Protein AF-A0A957AGT3-F1 (afdb_monomer)

Solvent-accessible surface area (backbone atoms only — not comparable to full-atom values): 12665 Å² total; per-residue (Å²): 97,69,59,78,29,71,34,53,49,69,51,30,28,54,51,46,54,74,49,60,89,52,97,59,86,39,43,24,31,39,22,60,51,57,70,36,31,28,58,28,49,77,69,25,92,56,41,32,28,28,71,79,65,38,57,46,70,70,43,45,51,49,34,71,79,56,70,28,64,45,26,43,32,41,37,53,80,74,46,69,25,59,68,44,41,52,53,52,47,54,50,28,58,76,72,72,38,44,32,36,32,51,60,89,71,54,51,57,72,57,47,32,51,51,40,53,42,62,75,71,40,89,69,54,79,48,80,61,51,65,49,52,86,75,57,89,68,41,42,29,63,88,40,66,84,64,77,58,97,91,41,64,81,65,59,84,47,82,84,66,39,76,50,78,26,66,66,46,42,48,53,54,53,51,49,37,70,74,73,48,78,89,57,92,71,52,45,91,91,38,84,90,47,68,90,49,90,84,66,87,75,72,84,62,89,87,64,84,77,73,78,80,81,125

Nearest PDB structures (foldseek):
  2oqh-assembly4_D  TM=9.715E-01  e=6.432E-19  Streptomyces coelicolor A3(2)
  4dye-assembly1_A  TM=9.629E-01  e=1.940E-18  Streptomyces coelicolor
  2oqh-assembly3_C  TM=9.774E-01  e=4.229E-18  Streptomyces coelicolor A3(2)
  3vdg-assembly1_A-2  TM=9.728E-01  e=1.361E-17  Mycolicibacterium smegmatis MC2 155
  3vfc-assembly1_A-2  TM=9.482E-01  e=6.469E-17  Mycolicibacterium smegmatis MC2 155

Foldseek 3Di:
DEPPAPDFLVRLLVVLQVCLPPPDQAYENVHDELVSLQSSVVRHPGFYEYPHHQQEDVSLVVCLVPPRGQEYAYAQPRHVHLVSSLVSLVVCVVSVGAYEHEEDADAPLRVLRVLVSVVPRPRNPDYHDDPLVVDPFHQWPPTGFDDDPSDGDRQDDPDSNTHGNPVVVVLVVVVCVVPPDDDPQDDPVCRPDGQDVVRPDDDDPVDDDDPPSD

Sequence (214 aa):
YDPNAALSVEEGIRFGQAIEDLRNDFLEDPTWGINGMRRVRSMVRIPLATNTVVVNFEQLAANILDPAIDVILLDTTFWGGIRPCIKAAGVCETFQYGIAVHSSGELGIQLATMLHLGAVVPNLAFSADAHYHHLTDDIIVGGPMRYENGAIRVPNSPGLGVQLDREKLRQYSELYRELGGYTYDRDPGRPDWFALVPNERWADPSVSLSPKLQ

Mean predicted aligned error: 5.42 Å

Structure (mmCIF, N/CA/C/O backbone):
data_AF-A0A957AGT3-F1
#
_entry.id   AF-A0A957AGT3-F1
#
loop_
_atom_site.group_PDB
_atom_site.id
_atom_site.type_symbol
_atom_site.label_atom_id
_atom_site.label_alt_id
_atom_site.label_comp_id
_atom_site.label_asym_id
_atom_site.label_entity_id
_atom_site.label_seq_id
_atom_site.pdbx_PDB_ins_code
_atom_site.Cartn_x
_atom_site.Cartn_y
_atom_site.Cartn_z
_atom_site.occupancy
_atom_site.B_iso_or_equiv
_atom_site.auth_seq_id
_atom_site.auth_comp_id
_atom_site.auth_asym_id
_atom_site.auth_atom_id
_atom_site.pdbx_PDB_model_num
ATOM 1 N N . TYR A 1 1 ? -10.020 -7.579 2.971 1.00 92.00 1 TYR A N 1
ATOM 2 C CA . TYR A 1 1 ? -10.965 -7.055 1.958 1.00 92.00 1 TYR A CA 1
ATOM 3 C C . TYR A 1 1 ? -10.855 -5.552 1.993 1.00 92.00 1 TYR A C 1
ATOM 5 O O . TYR A 1 1 ? -10.825 -5.015 3.095 1.00 92.00 1 TYR A O 1
ATOM 13 N N . ASP A 1 2 ? -10.785 -4.931 0.823 1.00 96.69 2 ASP A N 1
ATOM 14 C CA . ASP A 1 2 ? -10.671 -3.488 0.638 1.00 96.69 2 ASP A CA 1
ATOM 15 C C . ASP A 1 2 ? -11.714 -3.060 -0.414 1.00 96.69 2 ASP A C 1
ATOM 17 O O . ASP A 1 2 ? -11.606 -3.476 -1.569 1.00 96.69 2 ASP A O 1
ATOM 21 N N . PRO A 1 3 ? -12.783 -2.332 -0.042 1.00 94.94 3 PRO A N 1
ATOM 22 C CA . PRO A 1 3 ? -13.743 -1.763 -0.977 1.00 94.94 3 PRO A CA 1
ATOM 23 C C . PRO A 1 3 ? -13.412 -0.312 -1.360 1.00 94.94 3 PRO A C 1
ATOM 25 O O . PRO A 1 3 ? -14.268 0.346 -1.952 1.00 94.94 3 PRO A O 1
ATOM 28 N N . ASN A 1 4 ? -12.245 0.221 -0.978 1.00 95.81 4 ASN A N 1
ATOM 29 C CA . ASN A 1 4 ? -11.805 1.592 -1.245 1.00 95.81 4 ASN A CA 1
ATOM 30 C C . ASN A 1 4 ? -12.879 2.643 -0.929 1.00 95.81 4 ASN A C 1
ATOM 32 O O . ASN A 1 4 ? -13.246 3.476 -1.759 1.00 95.81 4 ASN A O 1
ATOM 36 N N . ALA A 1 5 ? -13.407 2.584 0.291 1.00 96.75 5 ALA A N 1
ATOM 37 C CA . ALA A 1 5 ? -14.413 3.488 0.833 1.00 96.75 5 ALA A CA 1
ATOM 38 C C . ALA A 1 5 ? -15.779 3.476 0.116 1.00 96.75 5 ALA A C 1
ATOM 40 O O . ALA A 1 5 ? -16.580 4.394 0.317 1.00 96.75 5 ALA A O 1
ATOM 41 N N . ALA A 1 6 ? -16.081 2.447 -0.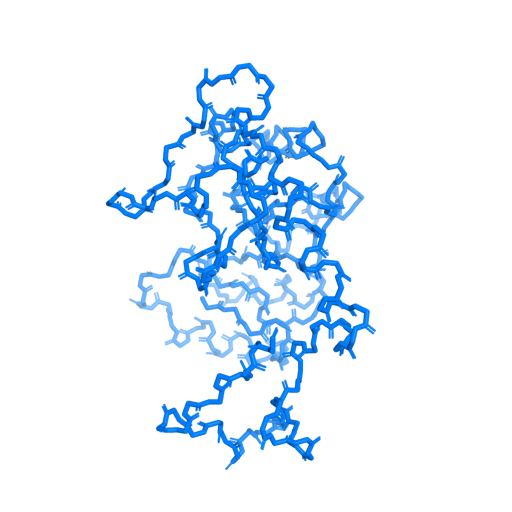685 1.00 94.94 6 ALA A N 1
ATOM 42 C CA . ALA A 1 6 ? -17.326 2.372 -1.450 1.00 94.94 6 ALA A CA 1
ATOM 43 C C . ALA A 1 6 ? -18.590 2.148 -0.602 1.00 94.94 6 ALA A C 1
ATOM 45 O O . ALA A 1 6 ? -19.693 2.397 -1.091 1.00 94.94 6 ALA A O 1
ATOM 46 N N . LEU A 1 7 ? -18.468 1.668 0.641 1.00 96.31 7 LEU A N 1
ATOM 47 C CA . LEU A 1 7 ? -19.625 1.417 1.498 1.00 96.31 7 LEU A CA 1
ATOM 48 C C . LEU A 1 7 ? -19.968 2.663 2.316 1.00 96.31 7 LEU A C 1
ATOM 50 O O . LEU A 1 7 ? -19.095 3.400 2.781 1.00 96.31 7 LEU A O 1
ATOM 54 N N . SER A 1 8 ? -21.259 2.872 2.572 1.00 97.69 8 SER A N 1
ATOM 55 C CA . SER A 1 8 ? -21.665 3.771 3.651 1.00 97.69 8 SER A CA 1
ATOM 56 C C . SER A 1 8 ? -21.189 3.237 5.007 1.00 97.69 8 SER A C 1
ATOM 58 O O . SER A 1 8 ? -20.925 2.046 5.172 1.00 97.69 8 SER A O 1
ATOM 60 N N . VAL A 1 9 ? -21.153 4.097 6.029 1.00 98.50 9 VAL A N 1
ATOM 61 C CA . VAL A 1 9 ? -20.775 3.690 7.395 1.00 98.50 9 VAL A CA 1
ATOM 62 C C . VAL A 1 9 ? -21.622 2.512 7.898 1.00 98.50 9 VAL A C 1
ATOM 64 O O . VAL A 1 9 ? -21.088 1.583 8.498 1.00 98.50 9 VAL A O 1
ATOM 67 N N . GLU A 1 10 ? -22.932 2.520 7.634 1.00 98.50 10 GLU A N 1
ATOM 68 C CA . GLU A 1 10 ? -23.833 1.450 8.090 1.00 98.50 10 GLU A CA 1
ATOM 69 C C . GLU A 1 10 ? -23.599 0.133 7.345 1.00 98.50 10 GLU A C 1
ATOM 71 O O . GLU A 1 10 ? -23.698 -0.945 7.932 1.00 98.50 10 GLU A O 1
ATOM 76 N N . GLU A 1 11 ? -23.283 0.207 6.053 1.00 98.25 11 GLU A N 1
ATOM 77 C CA . GLU A 1 11 ? -22.922 -0.963 5.254 1.00 98.25 11 GLU A CA 1
ATOM 78 C C . GLU A 1 11 ? -21.564 -1.518 5.677 1.00 98.25 11 GLU A C 1
ATOM 80 O O . GLU A 1 11 ? -21.444 -2.730 5.820 1.00 98.25 11 GLU A O 1
ATOM 85 N N . GLY A 1 12 ? -20.584 -0.657 5.968 1.00 98.12 12 GLY A N 1
ATOM 86 C CA . GLY A 1 12 ? -19.287 -1.052 6.513 1.00 98.12 12 GLY A CA 1
ATOM 87 C C . GLY A 1 12 ? -19.413 -1.782 7.853 1.00 98.12 12 GLY A C 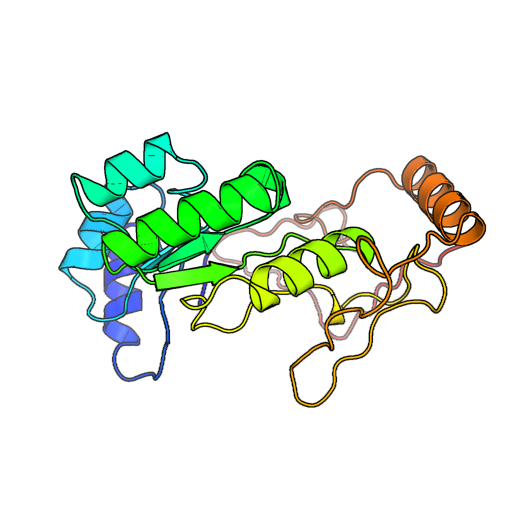1
ATOM 88 O O . GLY A 1 12 ? -18.805 -2.836 8.031 1.00 98.12 12 GLY A O 1
ATOM 89 N N . ILE A 1 13 ? -20.262 -1.287 8.765 1.00 98.62 13 ILE A N 1
ATOM 90 C CA . ILE A 1 13 ? -20.566 -1.971 10.037 1.00 98.62 13 ILE A CA 1
ATOM 91 C C . ILE A 1 13 ? -21.225 -3.326 9.776 1.00 98.62 13 ILE A C 1
ATOM 93 O O . ILE A 1 13 ? -20.767 -4.342 10.297 1.00 98.62 13 ILE A O 1
ATOM 97 N N . ARG A 1 14 ? -22.289 -3.356 8.963 1.00 98.56 14 ARG A N 1
ATOM 98 C CA . ARG A 1 14 ? -23.029 -4.593 8.671 1.00 98.56 14 ARG A CA 1
ATOM 99 C C . ARG A 1 14 ? -22.130 -5.643 8.024 1.00 98.56 14 ARG A C 1
ATOM 101 O O . ARG A 1 14 ? -22.192 -6.806 8.409 1.00 98.56 14 ARG A O 1
ATOM 108 N N . PHE A 1 15 ? -21.320 -5.234 7.049 1.00 98.06 15 PHE A N 1
ATOM 109 C CA . PHE A 1 15 ? -20.374 -6.107 6.371 1.00 98.06 15 PHE A CA 1
ATOM 110 C C . PHE A 1 15 ? -19.330 -6.625 7.355 1.00 98.06 15 PHE A C 1
ATOM 112 O O . PHE A 1 15 ? -19.200 -7.835 7.490 1.00 98.06 15 PHE A O 1
ATOM 119 N N . GLY A 1 16 ? -18.661 -5.733 8.096 1.00 98.06 16 GLY A N 1
ATOM 120 C CA . GLY A 1 16 ? -17.629 -6.096 9.067 1.00 98.06 16 GLY A CA 1
ATOM 121 C C . GLY A 1 16 ? -18.118 -7.095 10.115 1.00 98.06 16 GLY A C 1
ATOM 122 O O . GLY A 1 16 ? -17.445 -8.091 10.354 1.00 98.06 16 GLY A O 1
ATOM 123 N N . GLN A 1 17 ? -19.319 -6.891 10.665 1.00 98.31 17 GLN A N 1
ATOM 124 C CA . GLN A 1 17 ? -19.944 -7.819 11.617 1.00 98.31 17 GLN A CA 1
ATOM 125 C C . GLN A 1 17 ? -20.254 -9.189 11.002 1.00 98.31 17 GLN A C 1
ATOM 127 O O . GLN A 1 17 ? -20.124 -10.215 11.665 1.00 98.31 17 GLN A O 1
ATOM 132 N N . ALA A 1 18 ? -20.660 -9.216 9.732 1.00 98.12 18 ALA A N 1
ATOM 133 C CA . ALA A 1 18 ? -20.999 -10.449 9.029 1.00 98.12 18 ALA A CA 1
ATOM 134 C C . ALA A 1 18 ? -19.778 -11.317 8.681 1.00 98.12 18 ALA A C 1
ATOM 136 O O . ALA A 1 18 ? -19.968 -12.473 8.315 1.00 98.12 18 ALA A O 1
ATOM 137 N N . ILE A 1 19 ? -18.560 -10.773 8.778 1.00 97.12 19 ILE A N 1
ATOM 138 C CA . ILE A 1 19 ? -17.310 -11.475 8.452 1.00 97.12 19 ILE A CA 1
ATOM 139 C C . ILE A 1 19 ? -16.378 -11.657 9.663 1.00 97.12 19 ILE A C 1
ATOM 141 O O . ILE A 1 19 ? -15.211 -12.005 9.480 1.00 97.12 19 ILE A O 1
ATOM 145 N N . GLU A 1 20 ? -16.851 -11.416 10.893 1.00 96.50 20 GLU A N 1
ATOM 146 C CA . GLU A 1 20 ? -16.031 -11.537 12.117 1.00 96.50 20 GLU A CA 1
ATOM 147 C C . GLU A 1 20 ? -15.562 -12.968 12.415 1.00 96.50 20 GLU A C 1
ATOM 149 O O . GLU A 1 20 ? -14.601 -13.160 13.158 1.00 96.50 20 GLU A O 1
ATOM 154 N N . ASP A 1 21 ? -16.235 -13.978 11.865 1.00 96.50 21 ASP A N 1
ATOM 155 C CA . ASP A 1 21 ? -15.870 -15.389 11.997 1.00 96.50 21 ASP A CA 1
ATOM 156 C C . ASP A 1 21 ? -14.764 -15.820 11.017 1.00 96.50 21 ASP A C 1
ATOM 158 O O . ASP A 1 21 ? -14.136 -16.870 11.199 1.00 96.50 21 ASP A O 1
ATOM 162 N N . LEU A 1 22 ? -14.489 -15.003 9.998 1.00 96.00 22 LEU A N 1
ATOM 163 C CA . LEU A 1 22 ? -13.394 -15.217 9.064 1.00 96.00 22 LEU A CA 1
ATOM 164 C C . LEU A 1 22 ? -12.062 -14.779 9.684 1.00 96.00 22 LEU A C 1
ATOM 166 O O . LEU A 1 22 ? -11.972 -13.805 10.429 1.00 96.00 22 LEU A O 1
ATOM 170 N N . ARG A 1 23 ? -10.981 -15.474 9.317 1.00 93.00 23 ARG A N 1
ATOM 171 C CA . ARG A 1 23 ? -9.615 -15.099 9.715 1.00 93.00 23 ARG A CA 1
ATOM 172 C C . ARG A 1 23 ? -9.101 -13.957 8.840 1.00 93.00 23 ARG A C 1
ATOM 174 O O . ARG A 1 23 ? -8.254 -14.174 7.981 1.00 93.00 23 ARG A O 1
ATOM 181 N N . ASN A 1 24 ? -9.663 -12.772 9.035 1.00 92.88 24 ASN A N 1
ATOM 182 C CA . ASN A 1 24 ? -9.189 -11.554 8.395 1.00 92.88 24 ASN A CA 1
ATOM 183 C C . ASN A 1 24 ? -8.147 -10.878 9.282 1.00 92.88 24 ASN A C 1
ATOM 185 O O . ASN A 1 24 ? -8.418 -10.617 10.453 1.00 92.88 24 ASN A O 1
ATOM 189 N N . ASP A 1 25 ? -6.992 -10.558 8.704 1.00 94.94 25 ASP A N 1
ATOM 190 C CA . ASP A 1 25 ? -5.978 -9.746 9.378 1.00 94.94 25 ASP A CA 1
ATOM 191 C C . ASP A 1 25 ? -6.510 -8.332 9.658 1.00 94.94 25 ASP A C 1
ATOM 193 O O . ASP A 1 25 ? -6.330 -7.799 10.754 1.00 94.94 25 ASP A O 1
ATOM 197 N N . PHE A 1 26 ? -7.219 -7.750 8.683 1.00 97.31 26 PHE A N 1
ATOM 198 C CA . PHE A 1 26 ? -7.891 -6.457 8.798 1.00 97.31 26 PHE A CA 1
ATOM 199 C C . PHE A 1 26 ? -8.992 -6.266 7.735 1.00 97.31 26 PHE A C 1
ATOM 201 O O . PHE A 1 26 ? -9.042 -6.956 6.709 1.00 97.31 26 PHE A O 1
ATOM 208 N N . LEU A 1 27 ? -9.885 -5.307 7.994 1.00 98.19 27 LEU A N 1
ATOM 209 C CA . LEU A 1 27 ? -10.839 -4.744 7.039 1.00 98.19 27 LEU A CA 1
ATOM 210 C C . LEU A 1 27 ? -10.328 -3.361 6.621 1.00 98.19 27 LEU A C 1
ATOM 212 O O . LEU A 1 27 ? -10.269 -2.442 7.437 1.00 98.19 27 LEU A O 1
ATOM 216 N N . GLU A 1 28 ? -9.928 -3.225 5.366 1.00 98.62 28 GLU A N 1
ATOM 217 C CA . GLU A 1 28 ? -9.333 -1.995 4.854 1.00 98.62 28 GLU A CA 1
ATOM 218 C C . GLU A 1 28 ? -10.411 -1.079 4.292 1.00 98.62 28 GLU A C 1
ATOM 220 O O . GLU A 1 28 ? -11.333 -1.559 3.639 1.00 98.62 28 GLU A O 1
ATOM 225 N N . ASP A 1 29 ? -10.336 0.207 4.639 1.00 98.50 29 ASP A N 1
ATOM 226 C CA . ASP A 1 29 ? -11.154 1.299 4.104 1.00 98.50 29 ASP A CA 1
ATOM 227 C C . ASP A 1 29 ? -12.608 0.938 3.729 1.00 98.50 29 ASP A C 1
ATOM 229 O O . ASP A 1 29 ? -13.049 1.196 2.610 1.00 98.50 29 ASP A O 1
ATOM 233 N N . PRO A 1 30 ? -13.428 0.385 4.650 1.00 98.12 30 PRO A N 1
ATOM 234 C CA . PRO A 1 30 ? -14.821 0.071 4.353 1.00 98.12 30 PRO A CA 1
ATOM 235 C C . PRO A 1 30 ? -15.643 1.310 3.976 1.00 98.12 30 PRO A C 1
ATOM 237 O O . PRO A 1 30 ? -16.544 1.209 3.152 1.00 98.12 30 PRO A O 1
ATOM 240 N N . THR A 1 31 ? -15.343 2.476 4.560 1.00 98.31 31 THR A N 1
ATOM 241 C CA . THR A 1 31 ? -16.102 3.725 4.387 1.00 98.31 31 THR A CA 1
ATOM 242 C C . THR A 1 31 ? -15.173 4.928 4.290 1.00 98.31 31 THR A C 1
ATOM 244 O O . THR A 1 31 ? -14.084 4.942 4.855 1.00 98.31 31 THR A O 1
ATOM 247 N N . TRP A 1 32 ? -15.643 6.000 3.651 1.00 97.62 32 TRP A N 1
ATOM 248 C CA . TRP A 1 32 ? -14.873 7.237 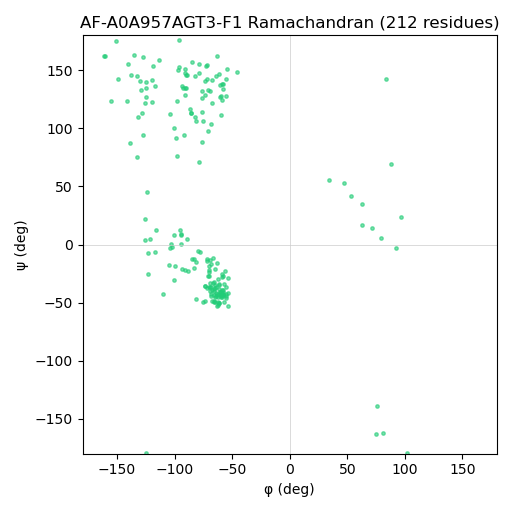3.537 1.00 97.62 32 TRP A CA 1
ATOM 249 C C . TRP A 1 32 ? -14.764 8.011 4.861 1.00 97.62 32 TRP A C 1
ATOM 251 O O . TRP A 1 32 ? -15.740 8.163 5.603 1.00 97.62 32 TRP A O 1
ATOM 261 N N . GLY A 1 33 ? -13.586 8.599 5.088 1.00 97.69 33 GLY A N 1
ATOM 262 C CA . GLY A 1 33 ? -13.318 9.600 6.120 1.00 97.69 33 GLY A CA 1
ATOM 263 C C . GLY A 1 33 ? -13.018 9.033 7.511 1.00 97.69 33 GLY A C 1
ATOM 264 O O . GLY A 1 33 ? -13.660 8.099 7.988 1.00 97.69 33 GLY A O 1
ATOM 265 N N . ILE A 1 34 ? -12.084 9.676 8.222 1.00 97.94 34 ILE A N 1
ATOM 266 C CA . ILE A 1 34 ? -11.597 9.221 9.539 1.00 97.94 34 ILE A CA 1
ATOM 267 C C . ILE A 1 34 ? -12.717 9.077 10.590 1.00 97.94 34 ILE A C 1
ATOM 269 O O . ILE A 1 34 ? -12.699 8.160 11.404 1.00 97.94 34 ILE A O 1
ATOM 273 N N . ASN A 1 35 ? -13.747 9.930 10.540 1.00 98.12 35 ASN A N 1
ATOM 274 C CA . ASN A 1 35 ? -14.902 9.836 11.442 1.00 98.12 35 ASN A CA 1
ATOM 275 C C . ASN A 1 35 ? -15.812 8.644 11.119 1.00 98.12 35 ASN A C 1
ATOM 277 O O . ASN A 1 35 ? -16.345 8.018 12.036 1.00 98.12 35 ASN A O 1
ATOM 281 N N . GLY A 1 36 ? -15.987 8.331 9.831 1.00 98.31 36 GLY A N 1
ATOM 282 C CA . GLY A 1 36 ? -16.728 7.151 9.394 1.00 98.31 36 GLY A CA 1
ATOM 283 C C . GLY A 1 36 ? -16.012 5.882 9.838 1.00 98.31 36 GLY A C 1
ATOM 284 O O . GLY A 1 36 ? -16.610 5.047 10.516 1.00 98.31 36 GLY A O 1
ATOM 285 N N . MET A 1 37 ? -14.708 5.811 9.565 1.00 98.62 37 MET A N 1
ATOM 286 C CA . MET A 1 37 ? -13.837 4.715 9.993 1.00 98.62 37 MET A CA 1
ATOM 287 C C . MET A 1 37 ? -13.892 4.501 11.509 1.00 98.62 37 MET A C 1
ATOM 289 O O . MET A 1 37 ? -14.126 3.383 11.957 1.00 98.62 37 MET A O 1
ATOM 293 N N . ARG A 1 38 ? -13.821 5.568 12.317 1.00 98.50 38 ARG A N 1
ATOM 294 C CA . ARG A 1 38 ? -13.948 5.471 13.783 1.00 98.50 38 ARG A CA 1
ATOM 295 C C . ARG A 1 38 ? -15.267 4.851 14.233 1.00 98.50 38 ARG A C 1
ATOM 297 O O . ARG A 1 38 ? -15.292 4.047 15.165 1.00 98.50 38 ARG A O 1
ATOM 304 N N . ARG A 1 39 ? -16.372 5.212 13.578 1.00 98.50 39 ARG A N 1
ATOM 305 C CA . ARG A 1 39 ? -17.690 4.652 13.891 1.00 98.50 39 ARG A CA 1
ATOM 306 C C . ARG A 1 39 ? -17.768 3.170 13.522 1.00 98.50 39 ARG A C 1
ATOM 308 O O . ARG A 1 39 ? -18.295 2.399 14.320 1.00 98.50 39 ARG A O 1
ATOM 315 N N . VAL A 1 40 ? -17.183 2.761 12.394 1.00 98.62 40 VAL A N 1
ATOM 316 C CA . VAL A 1 40 ? -17.055 1.337 12.036 1.00 98.62 40 VAL A CA 1
ATOM 317 C C . VAL A 1 40 ? -16.212 0.602 13.079 1.00 98.62 40 VAL A C 1
ATOM 319 O O . VAL A 1 40 ? -16.674 -0.383 13.651 1.00 98.62 40 VAL A O 1
ATOM 322 N N . ARG A 1 41 ? -15.033 1.138 13.414 1.00 98.19 41 ARG A N 1
ATOM 323 C CA . ARG A 1 41 ? -14.109 0.570 14.404 1.00 98.19 41 ARG A CA 1
ATOM 324 C C . ARG A 1 41 ? -14.759 0.347 15.769 1.00 98.19 41 ARG A C 1
ATOM 326 O O . ARG A 1 41 ? -14.473 -0.640 16.431 1.00 98.19 41 ARG A O 1
ATOM 333 N N . SER A 1 42 ? -15.656 1.236 16.203 1.00 98.25 42 SER A N 1
ATOM 334 C CA . SER A 1 42 ? -16.358 1.072 17.487 1.00 98.25 42 SER A CA 1
ATOM 335 C C . SER A 1 42 ? -17.371 -0.082 17.530 1.00 98.25 42 SER A C 1
ATOM 337 O O . SER A 1 42 ? -17.832 -0.436 18.613 1.00 98.25 42 SER A O 1
ATOM 339 N N . MET A 1 43 ? -17.732 -0.653 16.376 1.00 98.44 43 MET A N 1
ATOM 340 C CA . MET A 1 43 ? -18.824 -1.626 16.231 1.00 98.44 43 MET A CA 1
ATOM 341 C C . MET A 1 43 ? -18.386 -2.959 15.608 1.00 98.44 43 MET A C 1
ATOM 343 O O . MET A 1 43 ? -19.202 -3.882 15.546 1.00 98.44 43 MET A O 1
ATOM 347 N N . VAL A 1 44 ? -17.142 -3.049 15.131 1.00 97.88 44 VAL A N 1
ATOM 348 C CA . VAL A 1 44 ? -16.571 -4.206 14.430 1.00 97.88 44 VAL A CA 1
ATOM 349 C C . VAL A 1 44 ? -15.304 -4.647 15.156 1.00 97.88 44 VAL A C 1
ATOM 351 O O . VAL A 1 44 ? -14.478 -3.820 15.532 1.00 97.88 44 VAL A O 1
ATOM 354 N N . ARG A 1 45 ? -15.150 -5.956 15.369 1.00 97.12 45 ARG A N 1
ATOM 355 C CA . ARG A 1 45 ? -14.009 -6.531 16.105 1.00 97.12 45 ARG A CA 1
ATOM 356 C C . ARG A 1 45 ? -12.755 -6.729 15.257 1.00 97.12 45 ARG A C 1
ATOM 358 O O . ARG A 1 45 ? -11.674 -6.893 15.816 1.00 97.12 45 ARG A O 1
ATOM 365 N N . ILE A 1 46 ? -12.908 -6.767 13.936 1.00 97.81 46 ILE A N 1
ATOM 366 C CA . ILE A 1 46 ? -11.801 -6.874 12.981 1.00 97.81 46 ILE A CA 1
ATOM 367 C C . ILE A 1 46 ? -11.030 -5.542 12.979 1.00 97.81 46 ILE A C 1
ATOM 369 O O . ILE A 1 46 ? -11.677 -4.497 12.876 1.00 97.81 46 ILE A O 1
ATOM 373 N N . PRO A 1 47 ? -9.686 -5.551 13.060 1.00 97.62 47 PRO A N 1
ATOM 374 C CA . PRO A 1 47 ? -8.882 -4.335 12.944 1.00 97.62 47 PRO A CA 1
ATOM 375 C C . PRO A 1 47 ? -9.168 -3.586 11.643 1.00 97.62 47 PRO A C 1
ATOM 377 O O . PRO A 1 47 ? -9.341 -4.213 10.595 1.00 97.62 47 PRO A O 1
ATOM 380 N N . LEU A 1 48 ? -9.182 -2.253 11.692 1.00 98.62 48 LEU A N 1
ATOM 381 C CA . LEU A 1 48 ? -9.303 -1.449 10.477 1.00 98.62 48 LEU A CA 1
ATOM 382 C C . LEU A 1 48 ? -7.936 -1.051 9.931 1.00 98.62 48 LEU A C 1
ATOM 384 O O . LEU A 1 48 ? -7.066 -0.608 10.685 1.00 98.62 48 LEU A O 1
ATOM 388 N N . ALA A 1 49 ? -7.782 -1.156 8.615 1.00 98.62 49 ALA A N 1
ATOM 389 C CA . ALA A 1 49 ? -6.610 -0.687 7.888 1.00 98.62 49 ALA A CA 1
ATOM 390 C C . ALA A 1 49 ? -6.953 0.489 6.966 1.00 98.62 49 ALA A C 1
ATOM 392 O O . ALA A 1 49 ? -8.123 0.687 6.626 1.00 98.62 49 ALA A O 1
ATOM 393 N N . THR A 1 50 ? -5.950 1.283 6.585 1.00 98.62 50 THR A N 1
ATOM 394 C CA . THR A 1 50 ? -6.144 2.358 5.603 1.00 98.62 50 THR A CA 1
ATOM 395 C C . THR A 1 50 ? -4.906 2.645 4.769 1.00 98.62 50 THR A C 1
ATOM 397 O O . THR A 1 50 ? -3.788 2.702 5.294 1.00 98.62 50 THR A O 1
ATOM 400 N N . ASN A 1 51 ? -5.150 2.946 3.499 1.00 97.75 51 ASN A N 1
ATOM 401 C CA . ASN A 1 51 ? -4.273 3.691 2.602 1.00 97.75 51 ASN A CA 1
ATOM 402 C C . ASN A 1 51 ? -4.964 4.965 2.056 1.00 97.75 51 ASN A C 1
ATOM 404 O O . ASN A 1 51 ? -4.381 5.647 1.216 1.00 97.75 51 ASN A O 1
ATOM 408 N N . THR A 1 52 ? -6.185 5.300 2.501 1.00 96.62 52 THR A N 1
ATOM 409 C CA . THR A 1 52 ? -6.950 6.457 1.990 1.00 96.62 52 THR A CA 1
ATOM 410 C C . THR A 1 52 ? -7.104 7.610 2.984 1.00 96.62 52 THR A C 1
ATOM 412 O O . THR A 1 52 ? -6.970 8.773 2.593 1.00 96.62 52 THR A O 1
ATOM 415 N N . VAL A 1 53 ? -7.385 7.342 4.267 1.00 97.38 53 VAL A N 1
ATOM 416 C CA . VAL A 1 53 ? -7.724 8.397 5.249 1.00 97.38 53 VAL A CA 1
ATOM 417 C C . VAL A 1 53 ? -6.557 8.803 6.152 1.00 97.38 53 VAL A C 1
ATOM 419 O O . VAL A 1 53 ? -6.588 9.893 6.731 1.00 97.38 53 VAL A O 1
ATOM 422 N N . VAL A 1 54 ? -5.518 7.965 6.252 1.00 98.19 54 VAL A N 1
ATOM 423 C CA . VAL A 1 54 ? -4.243 8.280 6.921 1.00 98.19 54 VAL A CA 1
ATOM 424 C C . VAL A 1 54 ? -3.083 7.988 5.971 1.00 98.19 54 VAL A C 1
ATOM 426 O O . VAL A 1 54 ? -2.590 6.870 5.895 1.00 98.19 54 VAL A O 1
ATOM 429 N N . VAL A 1 55 ? -2.633 9.020 5.257 1.00 97.38 55 VAL A N 1
ATOM 430 C CA . VAL A 1 55 ? -1.606 8.935 4.200 1.00 97.38 55 VAL A CA 1
ATOM 431 C C . VAL A 1 55 ? -0.427 9.886 4.416 1.00 97.38 55 VAL A C 1
ATOM 433 O O . VAL A 1 55 ? 0.463 9.997 3.575 1.00 97.38 55 VAL A O 1
ATOM 436 N N . ASN A 1 56 ? -0.411 10.612 5.535 1.00 97.75 56 ASN A N 1
ATOM 437 C CA . ASN A 1 56 ? 0.677 11.509 5.906 1.00 97.75 56 ASN A CA 1
ATOM 438 C C . ASN A 1 56 ? 0.811 11.655 7.433 1.00 97.75 56 ASN A C 1
ATOM 440 O O . ASN A 1 56 ? 0.000 11.152 8.212 1.00 97.75 56 ASN A O 1
ATOM 444 N N . PHE A 1 57 ? 1.841 12.384 7.876 1.00 98.44 57 PHE A N 1
ATOM 445 C CA . PHE A 1 57 ? 2.139 12.567 9.300 1.00 98.44 57 PHE A CA 1
ATOM 446 C C . PHE A 1 57 ? 1.097 13.375 10.079 1.00 98.44 57 PHE A C 1
ATOM 448 O O . PHE A 1 57 ? 0.913 13.108 11.264 1.00 98.44 57 PHE A O 1
ATOM 455 N N . GLU A 1 58 ? 0.436 14.355 9.462 1.00 98.06 58 GLU A N 1
ATOM 456 C CA . GLU A 1 58 ? -0.593 15.151 10.146 1.00 98.06 58 GLU A CA 1
ATOM 457 C C . GLU A 1 58 ? -1.820 14.289 10.446 1.00 98.06 58 GLU A C 1
ATOM 459 O O . GLU A 1 58 ? -2.347 14.304 11.557 1.00 98.06 58 GLU A O 1
ATOM 464 N N . GLN A 1 59 ? -2.222 13.464 9.481 1.00 98.38 59 GLN A N 1
ATOM 465 C CA . GLN A 1 59 ? -3.311 12.506 9.641 1.00 98.38 59 GLN A CA 1
ATOM 466 C C . GLN A 1 59 ? -2.933 11.375 10.600 1.00 98.38 59 GLN A C 1
ATOM 468 O O . GLN A 1 59 ? -3.767 10.955 11.399 1.00 98.38 59 GLN A O 1
ATOM 473 N N . LEU A 1 60 ? -1.675 10.919 10.586 1.00 98.62 60 LEU A N 1
ATOM 474 C CA . LEU A 1 60 ? -1.181 9.948 11.563 1.00 98.62 60 LEU A CA 1
ATOM 475 C C . LEU A 1 60 ? -1.252 10.518 12.984 1.00 98.62 60 LEU A C 1
ATOM 477 O O . LEU A 1 60 ? -1.741 9.847 13.888 1.00 98.62 60 LEU A O 1
ATOM 481 N N . ALA A 1 61 ? -0.831 11.770 13.178 1.00 98.50 61 ALA A N 1
ATOM 482 C CA . ALA A 1 61 ? -0.970 12.456 14.459 1.00 98.50 61 ALA A CA 1
ATOM 483 C C . ALA A 1 61 ? -2.444 12.580 14.880 1.00 98.50 61 ALA A C 1
ATOM 485 O O . ALA A 1 61 ? -2.766 12.336 16.042 1.00 98.50 61 ALA A O 1
ATOM 486 N N . ALA A 1 62 ? -3.348 12.891 13.945 1.00 98.25 62 ALA A N 1
ATOM 487 C CA . ALA A 1 62 ? -4.783 12.931 14.218 1.00 98.25 62 ALA A CA 1
ATOM 488 C C . ALA A 1 62 ? -5.336 11.557 14.642 1.00 98.25 62 ALA A C 1
ATOM 490 O O . ALA A 1 62 ? -6.079 11.486 15.619 1.00 98.25 62 ALA A O 1
ATOM 491 N N . ASN A 1 63 ? -4.934 10.468 13.975 1.00 98.56 63 ASN A N 1
ATOM 492 C CA . ASN A 1 63 ? -5.323 9.107 14.358 1.00 98.56 63 ASN A CA 1
ATOM 493 C C . ASN A 1 63 ? -4.763 8.711 15.733 1.00 98.56 63 ASN A C 1
ATOM 495 O O . ASN A 1 63 ? -5.431 8.031 16.495 1.00 98.56 63 ASN A O 1
ATOM 499 N N . ILE A 1 64 ? -3.560 9.161 16.097 1.00 98.25 64 ILE A N 1
ATOM 500 C CA . ILE A 1 64 ? -2.998 8.897 17.431 1.00 98.25 64 ILE A CA 1
ATOM 501 C C . ILE A 1 64 ? -3.809 9.599 18.529 1.00 98.25 64 ILE A C 1
ATOM 503 O O . ILE A 1 64 ? -4.026 9.017 19.590 1.00 98.25 64 ILE A O 1
ATOM 507 N N . LEU A 1 65 ? -4.249 10.836 18.286 1.00 98.06 65 LEU A N 1
ATOM 508 C CA . LEU A 1 65 ? -5.012 11.626 19.258 1.00 98.06 65 LEU A CA 1
ATOM 509 C C . LEU A 1 65 ? -6.459 11.145 19.417 1.00 98.06 65 LEU A C 1
ATOM 511 O O . LEU A 1 65 ? -6.997 11.197 20.521 1.00 98.06 65 LEU A O 1
ATOM 515 N N . ASP A 1 66 ? -7.080 10.694 18.328 1.00 97.88 66 ASP A N 1
ATOM 516 C CA . ASP A 1 66 ? -8.449 10.179 18.309 1.00 97.88 66 ASP A CA 1
ATOM 517 C C . ASP A 1 66 ? -8.531 8.932 17.402 1.00 97.88 66 ASP A C 1
ATOM 519 O O . ASP A 1 66 ? -8.814 9.055 16.204 1.00 97.88 66 ASP A O 1
ATOM 523 N N . PRO A 1 67 ? -8.259 7.728 17.940 1.00 97.81 67 PRO A N 1
ATOM 524 C CA . PRO A 1 67 ? -8.079 6.504 17.156 1.00 97.81 67 PRO A CA 1
ATOM 525 C C . PRO A 1 67 ? -9.274 6.118 16.287 1.00 97.81 67 PRO A C 1
ATOM 527 O O . PRO A 1 67 ? -10.383 5.898 16.777 1.00 97.81 67 PRO A O 1
ATOM 530 N N . ALA A 1 68 ? -9.019 5.970 14.990 1.00 98.19 68 ALA A N 1
ATOM 531 C CA . ALA A 1 68 ? -9.976 5.506 13.989 1.00 98.19 68 ALA A CA 1
ATOM 532 C C . ALA A 1 68 ? -9.494 4.272 13.214 1.00 98.19 68 ALA A C 1
ATOM 534 O O . ALA A 1 68 ? -10.330 3.522 12.718 1.00 98.19 68 ALA A O 1
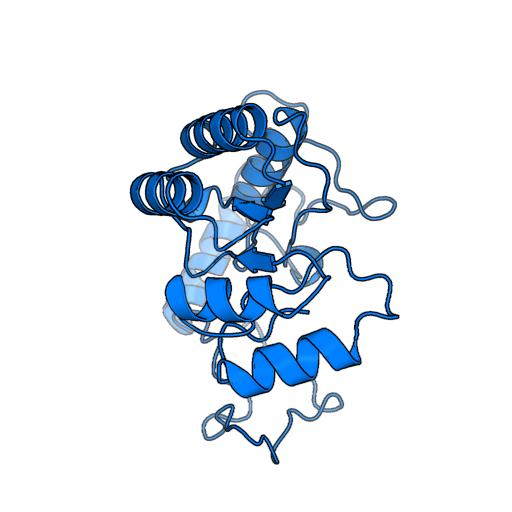ATOM 535 N N . ILE A 1 69 ? -8.176 4.074 13.124 1.00 98.38 69 ILE A N 1
ATOM 536 C CA . ILE A 1 69 ? -7.507 3.050 12.314 1.00 98.38 69 ILE A CA 1
ATOM 537 C C . ILE A 1 69 ? -6.501 2.290 13.176 1.00 98.38 69 ILE A C 1
ATOM 539 O O . ILE A 1 69 ? -5.803 2.915 13.975 1.00 98.38 69 ILE A O 1
ATOM 543 N N . ASP A 1 70 ? -6.401 0.975 12.985 1.00 97.94 70 ASP A N 1
ATOM 544 C CA . ASP A 1 70 ? -5.507 0.081 13.730 1.00 97.94 70 ASP A CA 1
ATOM 545 C C . ASP A 1 70 ? -4.228 -0.278 12.949 1.00 97.94 70 ASP A C 1
ATOM 547 O O . ASP A 1 70 ? -3.176 -0.487 13.558 1.00 97.94 70 ASP A O 1
ATOM 551 N N . VAL A 1 71 ? -4.301 -0.328 11.613 1.00 98.38 71 VAL A N 1
ATOM 552 C CA . VAL A 1 71 ? -3.189 -0.686 10.717 1.00 98.38 71 VAL A CA 1
ATOM 553 C C . VAL A 1 71 ? -2.969 0.410 9.671 1.00 98.38 71 VAL A C 1
ATOM 555 O O . VAL A 1 71 ? -3.868 0.745 8.904 1.00 98.38 71 VAL A O 1
ATOM 558 N N . ILE A 1 72 ? -1.763 0.975 9.621 1.00 98.25 72 ILE A N 1
ATOM 559 C CA . ILE A 1 72 ? -1.398 2.014 8.649 1.00 98.25 72 ILE A CA 1
ATOM 560 C C . ILE A 1 72 ? -0.660 1.373 7.477 1.00 98.25 72 ILE A C 1
ATOM 562 O O . ILE A 1 72 ? 0.381 0.741 7.679 1.00 98.25 72 ILE A O 1
ATOM 566 N N . LEU A 1 73 ? -1.163 1.557 6.254 1.00 98.31 73 LEU A N 1
ATOM 567 C CA . LEU A 1 73 ? -0.447 1.127 5.059 1.00 98.31 73 LEU A CA 1
ATOM 568 C C . LEU A 1 73 ? 0.527 2.220 4.618 1.00 98.31 73 LEU A C 1
ATOM 570 O O . LEU A 1 73 ? 0.152 3.322 4.206 1.00 98.31 73 LEU A O 1
ATOM 574 N N . LEU A 1 74 ? 1.816 1.909 4.719 1.00 97.62 74 LEU A N 1
ATOM 575 C CA . LEU A 1 74 ? 2.878 2.780 4.237 1.00 97.62 74 LEU A CA 1
ATOM 576 C C . LEU A 1 74 ? 3.079 2.587 2.736 1.00 97.62 74 LEU A C 1
ATOM 578 O O . LEU A 1 74 ? 3.017 1.476 2.222 1.00 97.62 74 LEU A O 1
ATOM 582 N N . ASP A 1 75 ? 3.415 3.667 2.044 1.00 96.50 75 ASP A N 1
ATOM 583 C CA . ASP A 1 75 ? 3.758 3.639 0.625 1.00 96.50 75 ASP A CA 1
ATOM 584 C C . ASP A 1 75 ? 4.905 4.613 0.370 1.00 96.50 75 ASP A C 1
ATOM 586 O O . ASP A 1 75 ? 4.825 5.808 0.671 1.00 96.50 75 ASP A O 1
ATOM 590 N N . THR A 1 76 ? 5.996 4.104 -0.199 1.00 95.06 76 THR A N 1
ATOM 591 C CA . THR A 1 76 ? 7.184 4.919 -0.473 1.00 95.06 76 THR A CA 1
ATOM 592 C C . THR A 1 76 ? 6.938 6.047 -1.480 1.00 95.06 76 THR A C 1
ATOM 594 O O . THR A 1 76 ? 7.747 6.971 -1.537 1.00 95.06 76 THR A O 1
ATOM 597 N N . THR A 1 77 ? 5.845 6.017 -2.245 1.00 92.38 77 THR A N 1
ATOM 598 C CA . THR A 1 77 ? 5.518 7.041 -3.246 1.00 92.38 77 THR A CA 1
ATOM 599 C C . THR A 1 77 ? 4.862 8.277 -2.637 1.00 92.38 77 THR A C 1
ATOM 601 O O . THR A 1 77 ? 5.312 9.388 -2.917 1.00 92.38 77 THR A O 1
ATOM 604 N N . PHE A 1 78 ? 3.863 8.115 -1.764 1.00 92.62 78 PHE A N 1
ATOM 605 C CA . PHE A 1 78 ? 3.093 9.247 -1.229 1.00 92.62 78 PHE A CA 1
ATOM 606 C C . PHE A 1 78 ? 3.432 9.636 0.215 1.00 92.62 78 PHE A C 1
ATOM 608 O O . PHE A 1 78 ? 3.196 10.781 0.594 1.00 92.62 78 PHE A O 1
ATOM 615 N N . TRP A 1 79 ? 4.093 8.773 0.997 1.00 96.81 79 TRP A N 1
ATOM 616 C CA . TRP A 1 79 ? 4.630 9.169 2.311 1.00 96.81 79 TRP A CA 1
ATOM 617 C C . TRP A 1 79 ? 5.935 9.979 2.219 1.00 96.81 79 TRP A C 1
ATOM 619 O O . TRP A 1 79 ? 6.418 10.492 3.228 1.00 96.81 79 TRP A O 1
ATOM 629 N N . GLY A 1 80 ? 6.510 10.119 1.018 1.00 94.94 80 GLY A N 1
ATOM 630 C CA . GLY A 1 80 ? 7.727 10.901 0.766 1.00 94.94 80 GLY A CA 1
ATOM 631 C C . GLY A 1 80 ? 9.027 10.085 0.737 1.00 94.94 80 GLY A C 1
ATOM 632 O O . GLY A 1 80 ? 10.108 10.634 0.965 1.00 94.94 80 GLY A O 1
ATOM 633 N N . GLY A 1 81 ? 8.952 8.781 0.460 1.00 95.12 81 GLY A N 1
ATOM 634 C CA . GLY A 1 81 ? 10.109 7.894 0.316 1.00 95.12 81 GLY A CA 1
ATOM 635 C C . GLY A 1 81 ? 10.394 7.010 1.531 1.00 95.12 81 GLY A C 1
ATOM 636 O O . GLY A 1 81 ? 9.722 7.063 2.558 1.00 95.12 81 GLY A O 1
ATOM 637 N N . ILE A 1 82 ? 11.458 6.205 1.423 1.00 96.50 82 ILE A N 1
ATOM 638 C CA . ILE A 1 82 ? 11.827 5.184 2.423 1.00 96.50 82 ILE A CA 1
ATOM 639 C C . ILE A 1 82 ? 12.045 5.796 3.816 1.00 96.50 82 ILE A C 1
ATOM 641 O O . ILE A 1 82 ? 11.576 5.257 4.813 1.00 96.50 82 ILE A O 1
ATOM 645 N N . ARG A 1 83 ? 12.744 6.936 3.913 1.00 97.38 83 ARG A N 1
ATOM 646 C CA . ARG A 1 83 ? 13.070 7.561 5.209 1.00 97.38 83 ARG A CA 1
ATOM 647 C C . ARG A 1 83 ? 11.821 8.060 5.951 1.00 97.38 83 ARG A C 1
ATOM 649 O O . ARG A 1 83 ? 11.696 7.744 7.134 1.00 97.38 83 ARG A O 1
ATOM 656 N N . PRO A 1 84 ? 10.900 8.807 5.314 1.00 98.06 84 PRO A N 1
ATOM 657 C CA . PRO A 1 84 ? 9.601 9.095 5.911 1.00 98.06 84 PRO A CA 1
ATOM 658 C C . PRO A 1 84 ? 8.813 7.850 6.315 1.00 98.06 84 PRO A C 1
ATOM 660 O O . PRO A 1 84 ? 8.316 7.828 7.435 1.00 98.06 84 PRO A O 1
ATOM 663 N N . CYS A 1 85 ? 8.776 6.793 5.497 1.00 98.19 85 CYS A N 1
ATOM 664 C CA . CYS A 1 85 ? 8.117 5.542 5.890 1.00 98.19 85 CYS A CA 1
ATOM 665 C C . CYS A 1 85 ? 8.732 4.940 7.162 1.00 98.19 85 CYS A C 1
ATOM 667 O O . CYS A 1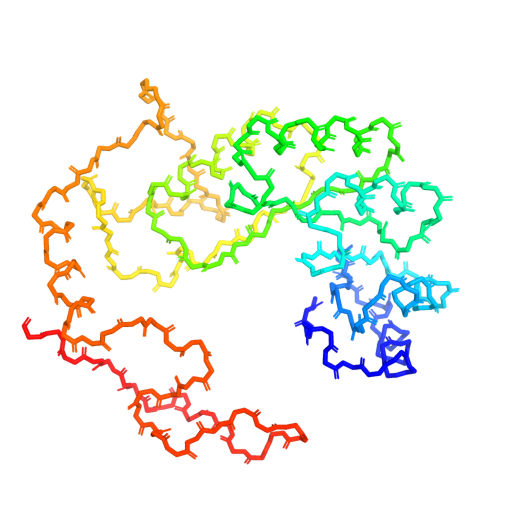 85 ? 8.000 4.612 8.086 1.00 98.19 85 CYS A O 1
ATOM 669 N N . ILE A 1 86 ? 10.065 4.878 7.276 1.00 98.25 86 ILE A N 1
ATOM 670 C CA . ILE A 1 86 ? 10.746 4.416 8.503 1.00 98.25 86 ILE A CA 1
ATOM 671 C C . ILE A 1 86 ? 10.372 5.294 9.708 1.00 98.25 86 ILE A C 1
ATOM 673 O O . ILE A 1 86 ? 10.132 4.789 10.802 1.00 98.25 86 ILE A O 1
ATOM 677 N N . LYS A 1 87 ? 10.290 6.618 9.525 1.00 98.44 87 LYS A N 1
ATOM 678 C CA . LYS A 1 87 ? 9.872 7.536 10.593 1.00 98.44 87 LYS A CA 1
ATOM 679 C C . LYS A 1 87 ? 8.418 7.288 11.014 1.00 98.44 87 LYS A C 1
ATOM 681 O O . LYS A 1 87 ? 8.145 7.254 12.210 1.00 98.44 87 LYS A O 1
ATOM 686 N N . ALA A 1 88 ? 7.500 7.122 10.063 1.00 98.38 88 ALA A N 1
ATOM 687 C CA . ALA A 1 88 ? 6.107 6.777 10.343 1.00 98.38 88 ALA A CA 1
ATOM 688 C C . ALA A 1 88 ? 6.009 5.417 11.046 1.00 98.38 88 ALA A C 1
ATOM 690 O O . ALA A 1 88 ? 5.253 5.278 12.006 1.00 98.38 88 ALA A O 1
ATOM 691 N N . ALA A 1 89 ? 6.847 4.459 10.646 1.00 98.25 89 ALA A N 1
ATOM 692 C CA . ALA A 1 89 ? 6.904 3.149 11.265 1.00 98.25 89 ALA A CA 1
ATOM 693 C C . ALA A 1 89 ? 7.340 3.198 12.732 1.00 98.25 89 ALA A C 1
ATOM 695 O O . ALA A 1 89 ? 6.703 2.563 13.567 1.00 98.25 89 ALA A O 1
ATOM 696 N N . GLY A 1 90 ? 8.345 4.014 13.065 1.00 98.31 90 GLY A N 1
ATOM 697 C CA . GLY A 1 90 ? 8.756 4.235 14.456 1.00 98.31 90 GLY A CA 1
ATOM 698 C C . GLY A 1 90 ? 7.684 4.936 15.301 1.00 98.31 90 GLY A C 1
ATOM 699 O O . GLY A 1 90 ? 7.545 4.654 16.491 1.00 98.31 90 GLY A O 1
ATOM 700 N N . VAL A 1 91 ? 6.874 5.817 14.700 1.00 98.31 91 VAL A N 1
ATOM 701 C CA . VAL A 1 91 ? 5.699 6.392 15.377 1.00 98.31 91 VAL A CA 1
ATOM 702 C C . VAL A 1 91 ? 4.662 5.300 15.651 1.00 98.31 91 VAL A C 1
ATOM 704 O O . VAL A 1 91 ? 4.211 5.167 16.785 1.00 98.31 91 VAL A O 1
ATOM 707 N N . CYS A 1 92 ? 4.321 4.488 14.650 1.00 98.06 92 CYS A N 1
ATOM 708 C CA . CYS A 1 92 ? 3.376 3.384 14.822 1.00 98.06 92 CYS A CA 1
ATOM 709 C C . CYS A 1 92 ? 3.878 2.373 15.863 1.00 98.06 92 CYS A C 1
ATOM 711 O O . CYS A 1 92 ? 3.106 1.971 16.724 1.00 98.06 92 CYS A O 1
ATOM 713 N N . GLU A 1 93 ? 5.175 2.047 15.866 1.00 97.88 93 GLU A N 1
ATOM 714 C CA . GLU A 1 93 ? 5.812 1.211 16.891 1.00 97.88 93 GLU A CA 1
ATOM 715 C C . GLU A 1 93 ? 5.620 1.803 18.292 1.00 97.88 93 GLU A C 1
ATOM 717 O O . GLU A 1 93 ? 5.137 1.126 19.196 1.00 97.88 93 GLU A O 1
ATOM 722 N N . THR A 1 94 ? 5.918 3.095 18.460 1.00 98.12 94 THR A N 1
ATOM 723 C CA . THR A 1 94 ? 5.796 3.801 19.748 1.00 98.12 94 THR A CA 1
ATOM 724 C C . THR A 1 94 ? 4.370 3.750 20.301 1.00 98.12 94 THR A C 1
ATOM 726 O O . THR A 1 94 ? 4.182 3.593 21.506 1.00 98.12 94 THR A O 1
ATOM 729 N N . PHE A 1 95 ? 3.368 3.868 19.428 1.00 97.75 95 PHE A N 1
ATOM 730 C CA . PHE A 1 95 ? 1.952 3.898 19.803 1.00 97.75 95 PHE A CA 1
ATOM 731 C C . PHE A 1 95 ? 1.220 2.561 19.607 1.00 97.75 95 PHE A C 1
ATOM 733 O O . PHE A 1 95 ? 0.011 2.508 19.806 1.00 97.75 95 PHE A O 1
ATOM 740 N N . GLN A 1 96 ? 1.946 1.484 19.283 1.00 96.19 96 GLN A N 1
ATOM 741 C CA . GLN A 1 96 ? 1.420 0.120 19.133 1.00 96.19 96 GLN A CA 1
ATOM 742 C C . GLN A 1 96 ? 0.376 -0.038 18.008 1.00 96.19 96 GLN A C 1
ATOM 744 O O . GLN A 1 96 ? -0.549 -0.840 18.121 1.00 96.19 96 GLN A O 1
ATOM 749 N N . TYR A 1 97 ? 0.541 0.705 16.912 1.00 97.12 97 TYR A N 1
ATOM 750 C CA . TYR A 1 97 ? -0.237 0.526 15.683 1.00 97.12 97 TYR A CA 1
ATOM 751 C C . TYR A 1 97 ? 0.426 -0.485 14.746 1.00 97.12 97 TYR A C 1
ATOM 753 O O . TYR A 1 97 ? 1.656 -0.556 14.652 1.00 97.12 97 TYR A O 1
ATOM 761 N N . GLY A 1 98 ? -0.403 -1.244 14.029 1.00 96.31 98 GLY A N 1
ATOM 762 C CA . GLY A 1 98 ? 0.049 -2.155 12.986 1.00 96.31 98 GLY A CA 1
ATOM 763 C C . GLY A 1 98 ? 0.533 -1.402 11.749 1.00 96.31 98 GLY A C 1
ATOM 764 O O . GLY A 1 98 ? 0.106 -0.280 11.472 1.00 96.31 98 GLY A O 1
ATOM 765 N N . ILE A 1 99 ? 1.417 -2.043 10.989 1.00 97.19 99 ILE A N 1
ATOM 766 C CA . ILE A 1 99 ? 1.929 -1.518 9.725 1.00 97.19 99 ILE A CA 1
ATOM 767 C C . ILE A 1 99 ? 1.790 -2.585 8.657 1.00 97.19 99 ILE A C 1
ATOM 769 O O . ILE A 1 99 ? 2.217 -3.722 8.861 1.00 97.19 99 ILE A O 1
ATOM 773 N N . ALA A 1 100 ? 1.265 -2.173 7.513 1.00 97.00 100 ALA A N 1
ATOM 774 C CA . ALA A 1 100 ? 1.330 -2.901 6.256 1.00 97.00 100 ALA A CA 1
ATOM 775 C C . ALA A 1 100 ? 1.945 -1.989 5.177 1.00 97.00 100 ALA A C 1
ATOM 777 O O . ALA A 1 100 ? 2.338 -0.850 5.453 1.00 97.00 100 ALA A O 1
ATOM 778 N N . VAL A 1 101 ? 2.076 -2.491 3.952 1.00 97.06 101 VAL A N 1
ATOM 779 C CA . VAL A 1 101 ? 2.586 -1.715 2.816 1.00 97.06 101 VAL A CA 1
ATOM 780 C C . VAL A 1 101 ? 1.563 -1.768 1.698 1.00 97.06 101 VAL A C 1
ATOM 782 O O . VAL A 1 101 ? 1.178 -2.857 1.290 1.00 97.06 101 VAL A O 1
ATOM 785 N N . HIS A 1 102 ? 1.175 -0.594 1.213 1.00 97.25 102 HIS A N 1
ATOM 786 C CA . HIS A 1 102 ? 0.324 -0.435 0.041 1.00 97.25 102 HIS A CA 1
ATOM 787 C C . HIS A 1 102 ? 1.152 -0.457 -1.252 1.00 97.25 102 HIS A C 1
ATOM 789 O O . HIS A 1 102 ? 2.347 -0.140 -1.252 1.00 97.25 102 HIS A O 1
ATOM 795 N N . SER A 1 103 ? 0.499 -0.790 -2.367 1.00 93.69 103 SER A N 1
ATOM 796 C CA . SER A 1 103 ? 1.092 -0.808 -3.703 1.00 93.69 103 SER A CA 1
ATOM 797 C C . SER A 1 103 ? 0.148 -0.207 -4.750 1.00 93.69 103 SER A C 1
ATOM 799 O O . SER A 1 103 ? -1.062 -0.372 -4.659 1.00 93.69 103 SER A O 1
ATOM 801 N N . SER A 1 104 ? 0.696 0.474 -5.763 1.00 82.06 104 SER A N 1
ATOM 802 C CA . SER A 1 104 ? -0.085 1.245 -6.755 1.00 82.06 104 SER A CA 1
ATOM 803 C C . SER A 1 104 ? 0.204 0.856 -8.213 1.00 82.06 104 SER A C 1
ATOM 805 O O . SER A 1 104 ? 0.012 1.679 -9.103 1.00 82.06 104 SER A O 1
ATOM 807 N N . GLY A 1 105 ? 0.721 -0.348 -8.481 1.00 81.50 105 GLY A N 1
ATOM 808 C CA . GLY A 1 105 ? 1.151 -0.736 -9.831 1.00 81.50 105 GLY A CA 1
ATOM 809 C C . GLY A 1 105 ? 2.606 -0.349 -10.098 1.00 81.50 105 GLY A C 1
ATOM 810 O O . GLY A 1 105 ? 2.906 0.557 -10.873 1.00 81.50 105 GLY A O 1
ATOM 811 N N . GLU A 1 106 ? 3.520 -1.024 -9.413 1.00 91.94 106 GLU A N 1
ATOM 812 C CA . GLU A 1 106 ? 4.951 -0.737 -9.413 1.00 91.94 106 GLU A CA 1
ATOM 813 C C . GLU A 1 106 ? 5.749 -1.498 -10.485 1.00 91.94 106 GLU A C 1
ATOM 815 O O . GLU A 1 106 ? 5.474 -2.651 -10.810 1.00 91.94 106 GLU A O 1
ATOM 820 N N . LEU A 1 107 ? 6.813 -0.854 -10.980 1.00 95.81 107 LEU A N 1
ATOM 821 C CA . LEU A 1 107 ? 7.917 -1.504 -11.696 1.00 95.81 107 LEU A CA 1
ATOM 822 C C . LEU A 1 107 ? 9.075 -1.801 -10.732 1.00 95.81 107 LEU A C 1
ATOM 824 O O . LEU A 1 107 ? 9.076 -1.376 -9.572 1.00 95.81 107 LEU A O 1
ATOM 828 N N . GLY A 1 108 ? 10.119 -2.467 -11.224 1.00 96.94 108 GLY A N 1
ATOM 829 C CA . GLY A 1 108 ? 11.203 -3.006 -10.407 1.00 96.94 108 GLY A CA 1
ATOM 830 C C . GLY A 1 108 ? 11.965 -1.976 -9.572 1.00 96.94 108 GLY A C 1
ATOM 831 O O . GLY A 1 108 ? 12.507 -2.315 -8.522 1.00 96.94 108 GLY A O 1
ATOM 832 N N . ILE A 1 109 ? 11.977 -0.703 -9.985 1.00 96.81 109 ILE A N 1
ATOM 833 C CA . ILE A 1 109 ? 12.600 0.378 -9.207 1.00 96.81 109 ILE A CA 1
ATOM 834 C C . ILE A 1 109 ? 11.832 0.636 -7.904 1.00 96.81 109 ILE A C 1
ATOM 836 O O . ILE A 1 109 ? 12.451 0.692 -6.843 1.00 96.81 109 ILE A O 1
ATOM 840 N N . GLN A 1 110 ? 10.506 0.778 -7.971 1.00 95.94 110 GLN A N 1
ATOM 841 C CA . GLN A 1 110 ? 9.669 0.998 -6.787 1.00 95.94 110 GLN A CA 1
ATOM 842 C C . GLN A 1 110 ? 9.523 -0.290 -5.970 1.00 95.94 110 GLN A C 1
ATOM 844 O O . GLN A 1 110 ? 9.582 -0.242 -4.744 1.00 95.94 110 GLN A O 1
ATOM 849 N N . LEU A 1 111 ? 9.447 -1.460 -6.611 1.00 97.00 111 LEU A N 1
ATOM 850 C CA . LEU A 1 111 ? 9.479 -2.712 -5.859 1.00 97.00 111 LEU A CA 1
ATOM 851 C C . LEU A 1 111 ? 10.762 -2.817 -5.015 1.00 97.00 111 LEU A C 1
ATOM 853 O O . LEU A 1 111 ? 10.701 -3.177 -3.842 1.00 97.00 111 LEU A O 1
ATOM 857 N N . ALA A 1 112 ? 11.925 -2.447 -5.564 1.00 97.31 112 ALA A N 1
ATOM 858 C CA . ALA A 1 112 ? 13.167 -2.439 -4.795 1.00 97.31 112 ALA A CA 1
ATOM 859 C C . ALA A 1 112 ? 13.075 -1.530 -3.555 1.00 97.31 112 ALA A C 1
ATOM 861 O O . ALA A 1 112 ? 13.574 -1.904 -2.493 1.00 97.31 112 ALA A O 1
ATOM 862 N N . THR A 1 113 ? 12.424 -0.360 -3.646 1.00 96.88 113 THR A N 1
ATOM 863 C CA . THR A 1 113 ? 12.244 0.522 -2.477 1.00 96.88 113 THR A CA 1
ATOM 864 C C . THR A 1 113 ? 11.349 -0.113 -1.418 1.00 96.88 113 THR A C 1
ATOM 866 O O . THR A 1 113 ? 11.653 0.013 -0.232 1.00 96.88 113 THR A O 1
ATOM 869 N N . MET A 1 114 ? 10.299 -0.828 -1.827 1.00 96.88 114 MET A N 1
ATOM 870 C CA . MET A 1 114 ? 9.412 -1.574 -0.926 1.00 96.88 114 MET A CA 1
ATOM 871 C C . MET A 1 114 ? 10.144 -2.735 -0.241 1.00 96.88 114 MET A C 1
ATOM 873 O O . MET A 1 114 ? 10.027 -2.898 0.971 1.00 96.88 114 MET A O 1
ATOM 877 N N . LEU A 1 115 ? 10.963 -3.494 -0.977 1.00 96.94 115 LEU A N 1
ATOM 878 C CA . LEU A 1 115 ? 11.756 -4.596 -0.416 1.00 96.94 115 LEU A CA 1
ATOM 879 C C . LEU A 1 115 ? 12.783 -4.100 0.603 1.00 96.94 115 LEU A C 1
ATOM 881 O O . LEU A 1 115 ? 12.909 -4.677 1.682 1.00 96.94 115 LEU A O 1
ATOM 885 N N . HIS A 1 116 ? 13.489 -3.010 0.292 1.00 97.56 116 HIS A N 1
ATOM 886 C CA . HIS A 1 116 ? 14.418 -2.391 1.242 1.00 97.56 116 HIS A CA 1
ATOM 887 C C . HIS A 1 116 ? 13.696 -1.822 2.464 1.00 97.56 116 HIS A C 1
ATOM 889 O O . HIS A 1 116 ? 14.220 -1.944 3.566 1.00 97.56 116 HIS A O 1
ATOM 895 N N . LEU A 1 117 ? 12.498 -1.246 2.303 1.00 97.00 117 LEU A N 1
ATOM 896 C CA . LEU A 1 117 ? 11.671 -0.813 3.433 1.00 97.00 117 LEU A CA 1
ATOM 897 C C . LEU A 1 117 ? 11.295 -2.005 4.327 1.00 97.00 117 LEU A C 1
ATOM 899 O O . LEU A 1 117 ? 11.534 -1.958 5.532 1.00 97.00 117 LEU A O 1
ATOM 903 N N . GLY A 1 118 ? 10.771 -3.085 3.743 1.00 95.81 118 GLY A N 1
ATOM 904 C CA . GLY A 1 118 ? 10.394 -4.284 4.492 1.00 95.81 118 GLY A CA 1
ATOM 905 C C . GLY A 1 118 ? 11.571 -4.959 5.198 1.00 95.81 118 GLY A C 1
ATOM 906 O O . GLY A 1 118 ? 11.405 -5.518 6.275 1.00 95.81 118 GLY A O 1
ATOM 907 N N . ALA A 1 119 ? 12.784 -4.840 4.652 1.00 95.88 119 ALA A N 1
ATOM 908 C CA . ALA A 1 119 ? 13.994 -5.373 5.271 1.00 95.88 119 ALA A CA 1
ATOM 909 C C . ALA A 1 119 ? 14.436 -4.624 6.542 1.00 95.88 119 ALA A C 1
ATOM 911 O O . ALA A 1 119 ? 15.199 -5.178 7.334 1.00 95.88 119 ALA A O 1
ATOM 912 N N . VAL A 1 120 ? 14.017 -3.364 6.722 1.00 95.81 120 VAL A N 1
ATOM 913 C CA . VAL A 1 120 ? 14.513 -2.486 7.802 1.00 95.81 120 VAL A CA 1
ATOM 914 C C . VAL A 1 120 ? 13.443 -2.048 8.799 1.00 95.81 120 VAL A C 1
ATOM 916 O O . VAL A 1 120 ? 13.787 -1.413 9.794 1.00 95.81 120 VAL A O 1
ATOM 919 N N . VAL A 1 121 ? 12.167 -2.360 8.557 1.00 96.44 121 VAL A N 1
ATOM 920 C CA . VAL A 1 121 ? 11.053 -2.022 9.455 1.00 96.44 121 VAL A CA 1
ATOM 921 C C . VAL A 1 121 ? 10.671 -3.259 10.278 1.00 96.44 121 VAL A C 1
ATOM 923 O O . VAL A 1 121 ? 9.973 -4.133 9.770 1.00 96.44 121 VAL A O 1
ATOM 926 N N . PRO A 1 122 ? 11.112 -3.370 11.547 1.00 91.12 122 PRO A N 1
ATOM 927 C CA . PRO A 1 122 ? 10.947 -4.593 12.337 1.00 91.12 122 PRO A CA 1
ATOM 928 C C . PRO A 1 122 ? 9.495 -4.874 12.746 1.00 91.12 122 PRO A C 1
ATOM 930 O O . PRO A 1 122 ? 9.149 -6.022 13.007 1.00 91.12 122 PRO A O 1
ATOM 933 N N . ASN A 1 123 ? 8.647 -3.845 12.805 1.00 93.25 123 ASN A N 1
ATOM 934 C CA . ASN A 1 123 ? 7.229 -3.952 13.148 1.00 93.25 123 ASN A CA 1
ATOM 935 C C . ASN A 1 123 ? 6.302 -4.044 11.919 1.00 93.25 123 ASN A C 1
ATOM 937 O O . ASN A 1 123 ? 5.085 -3.924 12.064 1.00 93.25 123 ASN A O 1
ATOM 941 N N . LEU A 1 124 ? 6.853 -4.276 10.721 1.00 94.25 124 LEU A N 1
ATOM 942 C CA . LEU A 1 124 ? 6.075 -4.638 9.536 1.00 94.25 124 LEU A CA 1
ATOM 943 C C . LEU A 1 124 ? 5.650 -6.110 9.654 1.00 94.25 124 LEU A C 1
ATOM 945 O O . LEU A 1 124 ? 6.371 -7.015 9.241 1.00 94.25 124 LEU A O 1
ATOM 949 N N . ALA A 1 125 ? 4.502 -6.344 10.290 1.00 86.69 125 ALA A N 1
ATOM 950 C CA . ALA A 1 125 ? 4.030 -7.687 10.630 1.00 86.69 125 ALA A CA 1
ATOM 951 C C . ALA A 1 125 ? 3.188 -8.349 9.526 1.00 86.69 125 ALA A C 1
ATOM 953 O O . ALA A 1 125 ? 3.081 -9.575 9.493 1.00 86.69 125 ALA A O 1
ATOM 954 N N . PHE A 1 126 ? 2.591 -7.553 8.637 1.00 94.69 126 PHE A N 1
ATOM 955 C CA . PHE A 1 126 ? 1.734 -8.040 7.558 1.00 94.69 126 PHE A CA 1
ATOM 956 C C . PHE A 1 126 ? 2.511 -8.192 6.248 1.00 94.69 126 PHE A C 1
ATOM 958 O O . PHE A 1 126 ? 3.501 -7.497 6.006 1.00 94.69 126 PHE A O 1
ATOM 965 N N . SER A 1 127 ? 2.049 -9.101 5.386 1.00 93.69 127 SER A N 1
ATOM 966 C CA . SER A 1 127 ? 2.541 -9.181 4.011 1.00 93.69 127 SER A CA 1
ATOM 967 C C . SER A 1 127 ? 2.268 -7.864 3.281 1.00 93.69 127 SER A C 1
ATOM 969 O O . SER A 1 127 ? 1.206 -7.273 3.441 1.00 93.69 127 SER A O 1
ATOM 971 N N . ALA A 1 128 ? 3.248 -7.399 2.508 1.00 94.50 128 ALA A N 1
ATOM 972 C CA . ALA A 1 128 ? 3.106 -6.201 1.694 1.00 94.50 128 ALA A CA 1
ATOM 973 C C . ALA A 1 128 ? 2.221 -6.482 0.478 1.00 94.50 128 ALA A C 1
ATOM 975 O O . ALA A 1 128 ? 2.382 -7.523 -0.168 1.00 94.50 128 ALA A O 1
ATOM 976 N N . ASP A 1 129 ? 1.374 -5.521 0.121 1.00 95.94 129 ASP A N 1
ATOM 977 C CA . ASP A 1 129 ? 0.751 -5.523 -1.191 1.00 95.94 129 ASP A CA 1
ATOM 978 C C . ASP A 1 129 ? 1.827 -5.368 -2.262 1.00 95.94 129 ASP A C 1
ATOM 980 O O . ASP A 1 129 ? 2.828 -4.667 -2.085 1.00 95.94 129 ASP A O 1
ATOM 984 N N . ALA A 1 130 ? 1.610 -6.025 -3.394 1.00 93.31 130 ALA A N 1
ATOM 985 C CA . ALA A 1 130 ? 2.400 -5.820 -4.592 1.00 93.31 130 ALA A CA 1
ATOM 986 C C . ALA A 1 130 ? 1.568 -6.219 -5.805 1.00 93.31 130 ALA A C 1
ATOM 988 O O . ALA A 1 130 ? 1.154 -7.373 -5.919 1.00 93.31 130 ALA A O 1
ATOM 989 N N . HIS A 1 131 ? 1.386 -5.302 -6.748 1.00 92.31 131 HIS A N 1
ATOM 990 C CA . HIS A 1 131 ? 0.805 -5.608 -8.057 1.00 92.31 131 HIS A CA 1
ATOM 991 C C . HIS A 1 131 ? 1.828 -6.247 -9.004 1.00 92.31 131 HIS A C 1
ATOM 993 O O . HIS A 1 131 ? 1.479 -6.694 -10.095 1.00 92.31 131 HIS A O 1
ATOM 999 N N . TYR A 1 132 ? 3.088 -6.333 -8.577 1.00 93.50 132 TYR A N 1
ATOM 1000 C CA . TYR A 1 132 ? 4.212 -6.824 -9.364 1.00 93.50 132 TYR A CA 1
ATOM 1001 C C . TYR A 1 132 ? 4.023 -8.216 -9.992 1.00 93.50 132 TYR A C 1
ATOM 1003 O O . TYR A 1 132 ? 4.565 -8.498 -11.055 1.00 93.50 132 TYR A O 1
ATOM 1011 N N . HIS A 1 133 ? 3.223 -9.093 -9.383 1.00 89.12 133 HIS A N 1
ATOM 1012 C CA . HIS A 1 133 ? 2.909 -10.419 -9.929 1.00 89.12 133 HIS A CA 1
ATOM 1013 C C . HIS A 1 133 ? 2.034 -10.384 -11.197 1.00 89.12 133 HIS A C 1
ATOM 1015 O O . HIS A 1 133 ? 1.975 -11.378 -11.918 1.00 89.12 133 HIS A O 1
ATOM 1021 N N . HIS A 1 134 ? 1.378 -9.258 -11.491 1.00 87.69 134 HIS A N 1
ATOM 1022 C CA . HIS A 1 134 ? 0.662 -9.039 -12.751 1.00 87.69 134 HIS A CA 1
ATOM 1023 C C . HIS A 1 134 ? 1.571 -8.530 -13.876 1.00 87.69 134 HIS A C 1
ATOM 1025 O O . HIS A 1 134 ? 1.154 -8.492 -15.036 1.00 87.69 134 HIS A O 1
ATOM 1031 N N . LEU A 1 135 ? 2.797 -8.115 -13.552 1.00 89.62 135 LEU A N 1
ATOM 1032 C CA . LEU A 1 135 ? 3.701 -7.494 -14.504 1.00 89.62 135 LEU A CA 1
ATOM 1033 C C . LEU A 1 135 ? 4.272 -8.534 -15.477 1.00 89.62 135 LEU A C 1
ATOM 1035 O O . LEU A 1 135 ? 4.818 -9.560 -15.073 1.00 89.62 135 LEU A O 1
ATOM 1039 N N . THR A 1 136 ? 4.172 -8.256 -16.775 1.00 90.44 136 THR A N 1
ATOM 1040 C CA . THR A 1 136 ? 4.679 -9.150 -17.828 1.00 90.44 136 THR A CA 1
ATOM 1041 C C . THR A 1 136 ? 6.124 -8.854 -18.225 1.00 90.44 136 THR A C 1
ATOM 1043 O O . THR A 1 136 ? 6.795 -9.735 -18.762 1.00 90.44 136 THR A O 1
ATOM 1046 N N . ASP A 1 137 ? 6.616 -7.641 -17.965 1.00 94.69 137 ASP A N 1
ATOM 1047 C CA . ASP A 1 137 ? 7.972 -7.197 -18.291 1.00 94.69 137 ASP A CA 1
ATOM 1048 C C . ASP A 1 137 ? 8.361 -5.953 -17.472 1.00 94.69 137 ASP A C 1
ATOM 1050 O O . ASP A 1 137 ? 7.495 -5.265 -16.945 1.00 94.69 137 ASP A O 1
ATOM 1054 N N . ASP A 1 138 ? 9.652 -5.634 -17.370 1.00 96.69 138 ASP A N 1
ATOM 1055 C CA . ASP A 1 138 ? 10.159 -4.563 -16.500 1.00 96.69 138 ASP A CA 1
ATOM 1056 C C . ASP A 1 138 ? 11.202 -3.679 -17.208 1.00 96.69 138 ASP A C 1
ATOM 1058 O O . ASP A 1 138 ? 11.793 -4.040 -18.224 1.00 96.69 138 ASP A O 1
ATOM 1062 N N . ILE A 1 139 ? 11.456 -2.504 -16.636 1.00 97.88 139 ILE A N 1
ATOM 1063 C CA . ILE A 1 139 ? 12.500 -1.557 -17.040 1.00 97.88 139 ILE A CA 1
ATOM 1064 C C . ILE A 1 139 ? 13.840 -1.808 -16.335 1.00 97.88 139 ILE A C 1
ATOM 1066 O O . ILE A 1 139 ? 14.766 -1.009 -16.484 1.00 97.88 139 ILE A O 1
ATOM 1070 N N . ILE A 1 140 ? 13.964 -2.866 -15.531 1.00 98.31 140 ILE A N 1
ATOM 1071 C CA . ILE A 1 140 ? 15.224 -3.242 -14.879 1.00 98.31 140 ILE A CA 1
ATOM 1072 C C . ILE A 1 140 ? 15.965 -4.330 -15.667 1.00 98.31 140 ILE A C 1
ATOM 1074 O O . ILE A 1 140 ? 15.363 -5.191 -16.309 1.00 98.31 140 ILE A O 1
ATOM 1078 N N . VAL A 1 141 ? 17.296 -4.322 -15.582 1.00 98.00 141 VAL A N 1
ATOM 1079 C CA . VAL A 1 141 ? 18.148 -5.356 -16.185 1.00 98.00 141 VAL A CA 1
ATOM 1080 C C . VAL A 1 141 ? 17.798 -6.722 -15.594 1.00 98.00 141 VAL A C 1
ATOM 1082 O O . VAL A 1 141 ? 17.823 -6.903 -14.378 1.00 98.00 141 VAL A O 1
ATOM 1085 N N . GLY A 1 142 ? 17.525 -7.694 -16.467 1.00 95.44 142 GLY A N 1
ATOM 1086 C CA . GLY A 1 142 ? 17.121 -9.048 -16.077 1.00 95.44 142 GLY A CA 1
ATOM 1087 C C . GLY A 1 142 ? 15.606 -9.259 -15.991 1.00 95.44 142 GLY A C 1
ATOM 1088 O O . GLY A 1 142 ? 15.187 -10.397 -15.784 1.00 95.44 142 GLY A O 1
ATOM 1089 N N . GLY A 1 143 ? 14.805 -8.209 -16.212 1.00 95.94 143 GLY A N 1
ATOM 1090 C CA . GLY A 1 143 ? 13.344 -8.273 -16.180 1.00 95.94 143 GLY A CA 1
ATOM 1091 C C . GLY A 1 143 ? 12.777 -8.361 -14.757 1.00 95.94 143 GLY A C 1
ATOM 1092 O O . GLY A 1 143 ? 13.484 -8.046 -13.795 1.00 95.94 143 GLY A O 1
ATOM 1093 N N . PRO A 1 144 ? 11.505 -8.778 -14.607 1.00 96.12 144 PRO A N 1
ATOM 1094 C CA . PRO A 1 144 ? 10.842 -8.813 -13.311 1.00 96.12 144 PRO A CA 1
ATOM 1095 C C . PRO A 1 144 ? 11.564 -9.678 -12.264 1.00 96.12 144 PRO A C 1
ATOM 1097 O O . PRO A 1 144 ? 12.005 -10.799 -12.542 1.00 96.12 144 PRO A O 1
ATOM 1100 N N . MET A 1 145 ? 11.647 -9.181 -11.028 1.00 96.25 145 MET A N 1
ATOM 1101 C CA . MET A 1 145 ? 12.126 -9.949 -9.875 1.00 96.25 145 MET A CA 1
ATOM 1102 C C . MET A 1 145 ? 11.233 -11.163 -9.598 1.00 96.25 145 MET A C 1
ATOM 1104 O O . MET A 1 145 ? 10.019 -11.137 -9.792 1.00 96.25 145 MET A O 1
ATOM 1108 N N . ARG A 1 146 ? 11.837 -12.250 -9.114 1.00 94.88 146 ARG A N 1
ATOM 1109 C CA . ARG A 1 146 ? 11.132 -13.519 -8.918 1.00 94.88 146 ARG A CA 1
ATOM 1110 C C . ARG A 1 146 ? 10.510 -13.616 -7.532 1.00 94.88 146 ARG A C 1
ATOM 1112 O O . ARG A 1 146 ? 11.185 -13.381 -6.531 1.00 94.88 146 ARG A O 1
ATOM 1119 N N . TYR A 1 147 ? 9.262 -14.070 -7.500 1.00 95.31 147 TYR A N 1
ATOM 1120 C CA . TYR A 1 147 ? 8.637 -14.588 -6.291 1.00 95.31 147 TYR A CA 1
ATOM 1121 C C . TYR A 1 147 ? 9.155 -15.999 -5.986 1.00 95.31 147 TYR A C 1
ATOM 1123 O O . TYR A 1 147 ? 9.162 -16.880 -6.846 1.00 95.31 147 TYR A O 1
ATOM 1131 N N . GLU A 1 148 ? 9.542 -16.225 -4.737 1.00 96.12 148 GLU A N 1
ATOM 1132 C CA . GLU A 1 148 ? 9.932 -17.510 -4.168 1.00 96.12 148 GLU A CA 1
ATOM 1133 C C . GLU A 1 148 ? 9.120 -17.715 -2.880 1.00 96.12 148 GLU A C 1
ATOM 1135 O O . GLU A 1 148 ? 9.292 -16.986 -1.906 1.00 96.12 148 GLU A O 1
ATOM 1140 N N . ASN A 1 149 ? 8.211 -18.698 -2.869 1.00 95.50 149 ASN A N 1
ATOM 1141 C CA . ASN A 1 149 ? 7.358 -19.028 -1.712 1.00 95.50 149 ASN A CA 1
ATOM 1142 C C . ASN A 1 149 ? 6.561 -17.833 -1.144 1.00 95.50 149 ASN A C 1
ATOM 1144 O O . ASN A 1 149 ? 6.471 -17.664 0.069 1.00 95.50 149 ASN A O 1
ATOM 1148 N N . GLY A 1 150 ? 5.996 -16.996 -2.019 1.00 94.56 150 GLY A N 1
ATOM 1149 C CA . GLY A 1 150 ? 5.201 -15.828 -1.616 1.00 94.56 150 GLY A CA 1
ATOM 1150 C C . GLY A 1 150 ? 6.020 -14.607 -1.183 1.00 94.56 150 GLY A C 1
ATOM 1151 O O . GLY A 1 150 ? 5.438 -13.615 -0.763 1.00 94.56 150 GLY A O 1
ATOM 1152 N N . ALA A 1 151 ? 7.349 -14.645 -1.310 1.00 95.88 151 ALA A N 1
ATOM 1153 C CA . ALA A 1 151 ? 8.234 -13.526 -0.995 1.00 95.88 151 ALA A CA 1
ATOM 1154 C C . ALA A 1 151 ? 9.172 -13.208 -2.166 1.00 95.88 151 ALA A C 1
ATOM 1156 O O . ALA A 1 151 ? 9.408 -14.045 -3.033 1.00 95.88 151 ALA A O 1
ATOM 1157 N N . ILE A 1 152 ? 9.749 -12.008 -2.173 1.00 96.94 152 ILE A N 1
ATOM 1158 C CA . ILE A 1 152 ? 10.818 -11.630 -3.103 1.00 96.94 152 ILE A CA 1
ATOM 1159 C C . ILE A 1 152 ? 12.073 -11.337 -2.286 1.00 96.94 152 ILE A C 1
ATOM 1161 O O . ILE A 1 152 ? 12.025 -10.695 -1.236 1.00 96.94 152 ILE A O 1
ATOM 1165 N N . ARG A 1 153 ? 13.218 -11.825 -2.761 1.00 96.94 153 ARG A N 1
ATOM 1166 C CA . ARG A 1 153 ? 14.504 -11.586 -2.106 1.00 96.94 153 ARG A CA 1
ATOM 1167 C C . ARG A 1 153 ? 14.902 -10.117 -2.239 1.00 96.94 153 ARG A C 1
ATOM 1169 O O . ARG A 1 153 ? 14.932 -9.579 -3.341 1.00 96.94 153 ARG A O 1
ATOM 1176 N N . VAL A 1 154 ? 15.303 -9.509 -1.126 1.00 97.75 154 VAL A N 1
ATOM 1177 C CA . VAL A 1 154 ? 15.870 -8.155 -1.113 1.00 97.75 154 VAL A CA 1
ATOM 1178 C C . VAL A 1 154 ? 17.147 -8.123 -1.973 1.00 97.75 154 VAL A C 1
ATOM 1180 O O . VAL A 1 154 ? 18.044 -8.946 -1.741 1.00 97.75 154 VAL A O 1
ATOM 1183 N N . PRO A 1 155 ? 17.269 -7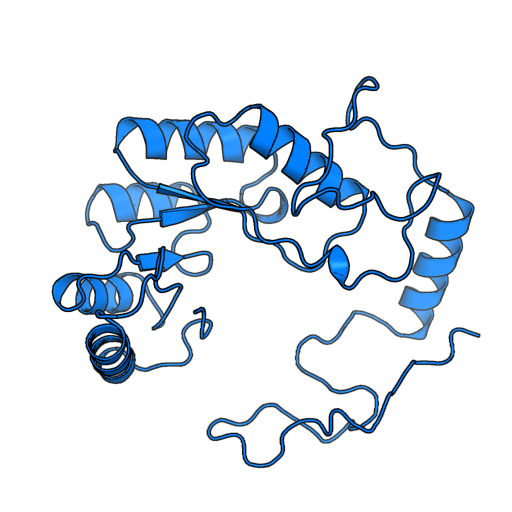.201 -2.949 1.00 97.38 155 PRO A N 1
ATOM 1184 C CA . PRO A 1 155 ? 18.494 -7.043 -3.726 1.00 97.38 155 PRO A CA 1
ATOM 1185 C C . PRO A 1 155 ? 19.704 -6.742 -2.829 1.00 97.38 155 PRO A C 1
ATOM 1187 O O . PRO A 1 155 ? 19.640 -5.892 -1.944 1.00 97.38 155 PRO A O 1
ATOM 1190 N N . ASN A 1 156 ? 20.823 -7.430 -3.062 1.00 95.38 156 ASN A N 1
ATOM 1191 C CA . ASN A 1 156 ? 22.002 -7.393 -2.182 1.00 95.38 156 ASN A CA 1
ATOM 1192 C C . ASN A 1 156 ? 23.178 -6.554 -2.718 1.00 95.38 156 ASN A C 1
ATOM 1194 O O . ASN A 1 156 ? 24.203 -6.432 -2.048 1.00 95.38 156 ASN A O 1
ATOM 1198 N N . SER A 1 157 ? 23.054 -5.994 -3.923 1.00 96.31 157 SER A N 1
ATOM 1199 C CA . SER A 1 157 ? 24.043 -5.064 -4.477 1.00 96.31 157 SER A CA 1
ATOM 1200 C C . SER A 1 157 ? 23.871 -3.655 -3.885 1.00 96.31 157 SER A C 1
ATOM 1202 O O . SER A 1 157 ? 22.766 -3.316 -3.463 1.00 96.31 157 SER A O 1
ATOM 1204 N N . PRO A 1 158 ? 24.921 -2.808 -3.860 1.00 97.50 158 PRO A N 1
ATOM 1205 C CA . PRO A 1 158 ? 24.832 -1.455 -3.307 1.00 97.50 158 PRO A CA 1
ATOM 1206 C C . PRO A 1 158 ? 23.709 -0.595 -3.914 1.00 97.50 158 PRO A C 1
ATOM 1208 O O . PRO A 1 158 ? 23.361 -0.725 -5.089 1.00 97.50 158 PRO A O 1
ATOM 1211 N N . GLY A 1 159 ? 23.182 0.342 -3.120 1.00 96.69 159 GLY A N 1
ATOM 1212 C CA . GLY A 1 159 ? 22.047 1.182 -3.515 1.00 96.69 159 GLY A CA 1
ATOM 1213 C C . GLY A 1 159 ? 20.728 0.409 -3.451 1.00 96.69 159 GLY A C 1
ATOM 1214 O O . GLY A 1 159 ? 20.521 -0.368 -2.527 1.00 96.69 159 GLY A O 1
ATOM 1215 N N . LEU A 1 160 ? 19.840 0.606 -4.433 1.00 97.25 160 LEU A N 1
ATOM 1216 C CA . LEU A 1 160 ? 18.610 -0.194 -4.546 1.00 97.25 160 LEU A CA 1
ATOM 1217 C C . LEU A 1 160 ? 18.876 -1.637 -5.002 1.00 97.25 160 LEU A C 1
ATOM 1219 O O . LEU A 1 160 ? 17.983 -2.473 -4.925 1.00 97.25 160 LEU A O 1
ATOM 1223 N N . GLY A 1 161 ? 20.089 -1.935 -5.479 1.00 97.81 161 GLY A N 1
ATOM 1224 C CA . GLY A 1 161 ? 20.467 -3.256 -5.976 1.00 97.81 161 GLY A CA 1
ATOM 1225 C C . GLY A 1 161 ? 19.838 -3.639 -7.321 1.00 97.81 161 GLY A C 1
ATOM 1226 O O . GLY A 1 161 ? 19.911 -4.800 -7.709 1.00 97.81 161 GLY A O 1
ATOM 1227 N N . VAL A 1 162 ? 19.266 -2.669 -8.041 1.00 98.06 162 VAL A N 1
ATOM 1228 C CA . VAL A 1 162 ? 18.742 -2.817 -9.407 1.00 98.06 162 VAL A CA 1
ATOM 1229 C C . VAL A 1 162 ? 19.480 -1.895 -10.373 1.00 98.06 162 VAL A C 1
ATOM 1231 O O . VAL A 1 162 ? 19.991 -0.842 -9.983 1.00 98.06 162 VAL A O 1
ATOM 1234 N N . GLN A 1 163 ? 19.522 -2.282 -11.645 1.00 98.06 163 GLN A N 1
ATOM 1235 C CA . GLN A 1 163 ? 20.065 -1.469 -12.730 1.00 98.06 163 GLN A CA 1
ATOM 1236 C C . GLN A 1 163 ? 18.974 -1.207 -13.761 1.00 98.06 163 GLN A C 1
ATOM 1238 O O . GLN A 1 163 ? 18.172 -2.089 -14.048 1.00 98.06 163 GLN A O 1
ATOM 1243 N N . LEU A 1 164 ? 18.952 0.001 -14.316 1.00 98.12 164 LEU A N 1
ATOM 1244 C CA . LEU A 1 164 ? 17.989 0.393 -15.338 1.00 98.12 164 LEU A CA 1
ATOM 1245 C C . LEU A 1 164 ? 18.371 -0.208 -16.697 1.00 98.12 164 LEU A C 1
ATOM 1247 O O . LEU A 1 164 ? 19.470 0.048 -17.197 1.00 98.12 164 LEU A O 1
ATOM 1251 N N . ASP A 1 165 ? 17.440 -0.922 -17.320 1.00 98.50 165 ASP A N 1
ATOM 1252 C CA . ASP A 1 165 ? 17.509 -1.273 -18.732 1.00 98.50 165 ASP A CA 1
ATOM 1253 C C . ASP A 1 165 ? 17.026 -0.074 -19.562 1.00 98.50 165 ASP A C 1
ATOM 1255 O O . ASP A 1 165 ? 15.845 0.279 -19.601 1.00 98.50 165 ASP A O 1
ATOM 1259 N N . ARG A 1 166 ? 17.977 0.608 -20.206 1.00 98.31 166 ARG A N 1
ATOM 1260 C CA . ARG A 1 166 ? 17.696 1.827 -20.977 1.00 98.31 166 ARG A CA 1
ATOM 1261 C C . ARG A 1 166 ? 16.910 1.557 -22.254 1.00 98.31 166 ARG A C 1
ATOM 1263 O O . ARG A 1 166 ? 16.213 2.461 -22.709 1.00 98.31 166 ARG A O 1
ATOM 1270 N N . GLU A 1 167 ? 17.036 0.364 -22.824 1.00 98.06 167 GLU A N 1
ATOM 1271 C CA . GLU A 1 167 ? 16.306 -0.005 -24.032 1.00 98.06 167 GLU A CA 1
ATOM 1272 C C . GLU A 1 167 ? 14.839 -0.252 -23.689 1.00 98.06 167 GLU A C 1
ATOM 1274 O O . GLU A 1 167 ? 13.959 0.365 -24.286 1.00 98.06 167 GLU A O 1
ATOM 1279 N N . LYS A 1 168 ? 14.578 -1.040 -22.638 1.00 97.94 168 LYS A N 1
ATOM 1280 C CA . LYS A 1 168 ? 13.221 -1.252 -22.114 1.00 97.94 168 LYS A CA 1
ATOM 1281 C C . LYS A 1 168 ? 12.570 0.043 -21.657 1.00 97.94 168 LYS A C 1
ATOM 1283 O O . LYS A 1 168 ? 11.416 0.298 -21.991 1.00 97.94 168 LYS A O 1
ATOM 1288 N N . LEU A 1 169 ? 13.309 0.906 -20.954 1.00 97.88 169 LEU A N 1
ATOM 1289 C CA . LEU A 1 169 ? 12.786 2.216 -20.569 1.00 97.88 169 LEU A CA 1
ATOM 1290 C C . LEU A 1 169 ? 12.388 3.049 -21.794 1.00 97.88 169 LEU A C 1
ATOM 1292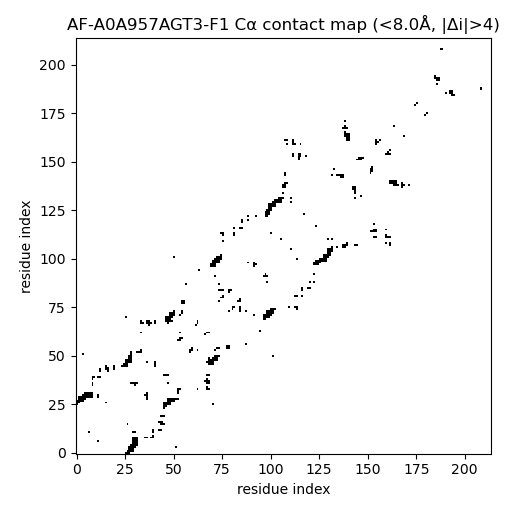 O O . LEU A 1 169 ? 11.340 3.693 -21.771 1.00 97.88 169 LEU A O 1
ATOM 1296 N N . ARG A 1 170 ? 13.202 3.053 -22.859 1.00 98.00 170 ARG A N 1
ATOM 1297 C CA . ARG A 1 170 ? 12.860 3.758 -24.100 1.00 98.00 170 ARG A CA 1
ATOM 1298 C C . ARG A 1 170 ? 11.595 3.175 -24.726 1.00 98.00 170 ARG A C 1
ATOM 1300 O O . ARG A 1 170 ? 10.681 3.945 -25.001 1.00 98.00 170 ARG A O 1
ATOM 1307 N N . GLN A 1 171 ? 11.528 1.853 -24.876 1.00 96.38 171 GLN A N 1
ATOM 1308 C CA . GLN A 1 171 ? 10.372 1.146 -25.428 1.00 96.38 171 GLN A CA 1
ATOM 1309 C C . GLN A 1 171 ? 9.081 1.511 -24.675 1.00 96.38 171 GLN A C 1
ATOM 1311 O O . GLN A 1 171 ? 8.111 1.963 -25.280 1.00 96.38 171 GLN A O 1
ATOM 1316 N N . TYR A 1 172 ? 9.072 1.392 -23.344 1.00 94.62 172 TYR A N 1
ATOM 1317 C CA . TYR A 1 172 ? 7.885 1.706 -22.543 1.00 94.62 172 TYR A CA 1
ATOM 1318 C C . TYR A 1 172 ? 7.576 3.203 -22.475 1.00 94.62 172 TYR A C 1
ATOM 1320 O O . TYR A 1 172 ? 6.414 3.589 -22.365 1.00 94.62 172 TYR A O 1
ATOM 1328 N N . SER A 1 173 ? 8.584 4.068 -22.615 1.00 95.75 173 SER A N 1
ATOM 1329 C CA . SER A 1 173 ? 8.359 5.505 -22.764 1.00 95.75 173 SER A CA 1
ATOM 1330 C C . SER A 1 173 ? 7.706 5.859 -24.103 1.00 95.75 173 SER A C 1
ATOM 1332 O O . SER A 1 173 ? 6.905 6.792 -24.136 1.00 95.75 173 SER A O 1
ATOM 1334 N N . GLU A 1 174 ? 8.050 5.174 -25.195 1.00 95.88 174 GLU A N 1
ATOM 1335 C CA . GLU A 1 174 ? 7.404 5.345 -26.503 1.00 95.88 174 GLU A CA 1
ATOM 1336 C C . GLU A 1 174 ? 5.963 4.835 -26.464 1.00 95.88 174 GLU A C 1
ATOM 1338 O O . GLU A 1 174 ? 5.057 5.571 -26.851 1.00 95.88 174 GLU A O 1
ATOM 1343 N N . LEU A 1 175 ? 5.738 3.665 -25.861 1.00 91.44 175 LEU A N 1
ATOM 1344 C CA . LEU A 1 175 ? 4.400 3.116 -25.651 1.00 91.44 175 LEU A CA 1
ATOM 1345 C C . LEU A 1 175 ? 3.506 4.060 -24.832 1.00 91.44 175 LEU A C 1
ATOM 1347 O O . LEU A 1 175 ? 2.360 4.301 -25.197 1.00 91.44 175 LEU A O 1
ATOM 1351 N N . TYR A 1 176 ? 4.03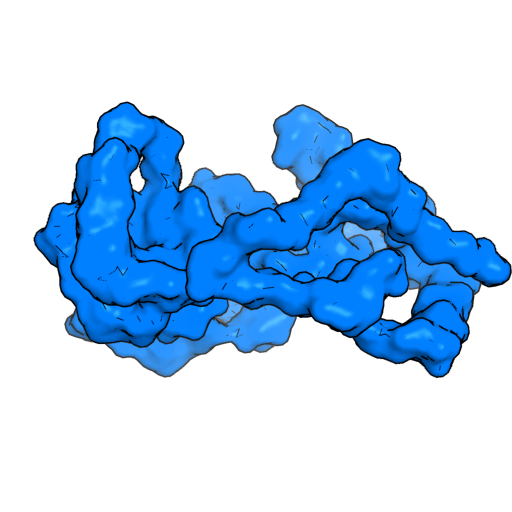3 4.652 -23.756 1.00 92.06 176 TYR A N 1
ATOM 1352 C CA . TYR A 1 176 ? 3.302 5.649 -22.968 1.00 92.06 176 TYR A CA 1
ATOM 1353 C C . TYR A 1 176 ? 2.937 6.896 -23.789 1.00 92.06 176 TYR A C 1
ATOM 1355 O O . TYR A 1 176 ? 1.876 7.480 -23.586 1.00 92.06 176 TYR A O 1
ATOM 1363 N N . ARG A 1 177 ? 3.788 7.329 -24.730 1.00 92.62 177 ARG A N 1
ATOM 1364 C CA . ARG A 1 177 ? 3.462 8.465 -25.614 1.00 92.62 177 ARG A CA 1
ATOM 1365 C C . ARG A 1 177 ? 2.359 8.125 -26.610 1.00 92.62 177 ARG A C 1
ATOM 1367 O O . ARG A 1 177 ? 1.602 9.020 -26.972 1.00 92.62 177 ARG A O 1
ATOM 1374 N N . GLU A 1 178 ? 2.300 6.877 -27.061 1.00 90.25 178 GLU A N 1
ATOM 1375 C CA . GLU A 1 178 ? 1.270 6.397 -27.981 1.00 90.25 178 GLU A CA 1
ATOM 1376 C C . GLU A 1 178 ? -0.075 6.190 -27.273 1.00 90.25 178 GLU A C 1
ATOM 1378 O O . GLU A 1 178 ? -1.100 6.684 -27.738 1.00 90.25 178 GLU A O 1
ATOM 1383 N N . LEU A 1 179 ? -0.067 5.480 -26.142 1.00 84.56 179 LEU A N 1
ATOM 1384 C CA . LEU A 1 179 ? -1.280 5.026 -25.458 1.00 84.56 179 LEU A CA 1
ATOM 1385 C C . LEU A 1 179 ? -1.766 5.982 -24.359 1.00 84.56 179 LEU A C 1
ATOM 1387 O O . LEU A 1 179 ? -2.938 5.946 -23.989 1.00 84.56 179 LEU A O 1
ATOM 1391 N N . GLY A 1 180 ? -0.889 6.840 -23.837 1.00 85.44 180 GLY A N 1
ATOM 1392 C CA . GLY A 1 180 ? -1.159 7.670 -22.667 1.00 85.44 180 GLY A CA 1
ATOM 1393 C C . GLY A 1 180 ? -0.992 6.920 -21.342 1.00 85.44 180 GLY A C 1
ATOM 1394 O O . GLY A 1 180 ? -0.331 5.885 -21.251 1.00 85.44 180 GLY A O 1
ATOM 1395 N N . GLY A 1 181 ? -1.566 7.490 -20.279 1.00 80.38 181 GLY A N 1
ATOM 1396 C CA . GLY A 1 181 ? -1.549 6.888 -18.947 1.00 80.38 181 GLY A CA 1
ATOM 1397 C C . GLY A 1 181 ? -2.465 5.673 -18.832 1.00 80.38 181 GLY A C 1
ATOM 1398 O O . GLY A 1 181 ? -3.471 5.567 -19.530 1.00 80.38 181 GLY A O 1
ATOM 1399 N N . TYR A 1 182 ? -2.127 4.776 -17.907 1.00 73.19 182 TYR A N 1
ATOM 1400 C CA . TYR A 1 182 ? -2.976 3.641 -17.573 1.00 73.19 182 TYR A CA 1
ATOM 1401 C C . TYR A 1 182 ? -4.270 4.116 -16.896 1.00 73.19 182 TYR A C 1
ATOM 1403 O O . TYR A 1 182 ? -4.235 4.789 -15.864 1.00 73.19 182 TYR A O 1
ATOM 1411 N N . THR A 1 183 ? -5.416 3.779 -17.485 1.00 70.19 183 THR A N 1
ATOM 1412 C CA . THR A 1 183 ? -6.745 4.121 -16.966 1.00 70.19 183 THR A CA 1
ATOM 1413 C C . THR A 1 183 ? -7.259 2.998 -16.067 1.00 70.19 183 THR A C 1
ATOM 1415 O O . THR A 1 183 ? -7.854 2.042 -16.559 1.00 70.19 183 THR A O 1
ATOM 1418 N N . TYR A 1 184 ? -7.038 3.112 -14.754 1.00 67.75 184 TYR A N 1
ATOM 1419 C CA . TYR A 1 184 ? -7.477 2.129 -13.745 1.00 67.75 184 TYR A CA 1
ATOM 1420 C C . TYR A 1 184 ? -8.990 1.844 -13.756 1.00 67.75 184 TYR A C 1
ATOM 1422 O O . TYR A 1 184 ? -9.430 0.798 -13.291 1.00 67.75 184 TYR A O 1
ATOM 1430 N N . ASP A 1 185 ? -9.786 2.772 -14.280 1.00 65.75 185 ASP A N 1
ATOM 1431 C CA . ASP A 1 185 ? -11.247 2.762 -14.287 1.00 65.75 185 ASP A CA 1
ATOM 1432 C C . ASP A 1 185 ? -11.861 2.363 -15.638 1.00 65.75 185 ASP A C 1
ATOM 1434 O O . ASP A 1 185 ? -13.088 2.335 -15.764 1.00 65.75 185 ASP A O 1
ATOM 1438 N N . ARG A 1 186 ? -11.039 2.065 -16.656 1.00 67.62 186 ARG A N 1
ATOM 1439 C CA . ARG A 1 186 ? -11.525 1.736 -18.002 1.00 67.62 186 ARG A CA 1
ATOM 1440 C C . ARG A 1 186 ? -11.004 0.405 -18.497 1.00 67.62 186 ARG A C 1
ATOM 1442 O O . ARG A 1 186 ? -9.829 0.084 -18.375 1.00 67.62 186 ARG A O 1
ATOM 1449 N N . ASP A 1 187 ? -11.898 -0.323 -19.148 1.00 70.12 187 ASP A N 1
ATOM 1450 C CA . ASP A 1 187 ? -11.569 -1.524 -19.899 1.00 70.12 187 ASP A CA 1
ATOM 1451 C C . ASP A 1 187 ? -11.170 -1.122 -21.335 1.00 70.12 187 ASP A C 1
ATOM 1453 O O . ASP A 1 187 ? -12.011 -0.594 -22.074 1.00 70.12 187 ASP A O 1
ATOM 1457 N N . PRO A 1 188 ? -9.918 -1.368 -21.770 1.00 67.12 188 PRO A N 1
ATOM 1458 C CA . PRO A 1 188 ? -9.462 -1.009 -23.112 1.00 67.12 188 PRO A CA 1
ATOM 1459 C C . PRO A 1 188 ? -10.266 -1.660 -24.246 1.00 67.12 188 PRO A C 1
ATOM 1461 O O . PRO A 1 188 ? -10.356 -1.089 -25.332 1.00 67.12 188 PRO A O 1
ATOM 1464 N N . GLY A 1 189 ? -10.859 -2.838 -24.025 1.00 68.75 189 GLY A N 1
ATOM 1465 C CA . GLY A 1 189 ? -11.736 -3.480 -25.009 1.00 68.75 189 GLY A CA 1
ATOM 1466 C C . GLY A 1 189 ? -13.217 -3.187 -24.806 1.00 68.75 189 GLY A C 1
ATOM 1467 O O . GLY A 1 189 ? -14.038 -3.646 -25.602 1.00 68.75 189 GLY A O 1
ATOM 1468 N N . ARG A 1 190 ? -13.582 -2.391 -23.793 1.00 74.62 190 ARG A N 1
ATOM 1469 C CA . ARG A 1 190 ? -14.942 -1.871 -23.602 1.00 74.62 190 ARG A CA 1
ATOM 1470 C C . ARG A 1 190 ? -14.886 -0.364 -23.299 1.00 74.62 190 ARG A C 1
ATOM 1472 O O . ARG A 1 190 ? -15.133 0.035 -22.165 1.00 74.62 190 ARG A O 1
ATOM 1479 N N . PRO A 1 191 ? -14.638 0.495 -24.307 1.00 72.94 191 PRO A N 1
ATOM 1480 C CA . PRO A 1 191 ? -14.455 1.939 -24.108 1.00 72.94 191 PRO A CA 1
ATOM 1481 C C . PRO A 1 191 ? -15.635 2.657 -23.430 1.00 72.94 191 PRO A C 1
ATOM 1483 O O . PRO A 1 191 ? -15.433 3.670 -22.766 1.00 72.94 191 PRO A O 1
ATOM 1486 N N . ASP A 1 192 ? -16.852 2.121 -23.583 1.00 76.81 192 ASP A N 1
ATOM 1487 C CA . ASP A 1 192 ? -18.092 2.639 -22.979 1.00 76.81 192 ASP A CA 1
ATOM 1488 C C . ASP A 1 192 ? -18.447 1.963 -21.641 1.00 76.81 192 ASP A C 1
ATOM 1490 O O . ASP A 1 192 ? -19.564 2.100 -21.127 1.00 76.81 192 ASP A O 1
ATOM 1494 N N . TRP A 1 193 ? -17.552 1.133 -21.106 1.00 75.25 193 TRP A N 1
ATOM 1495 C CA . TRP A 1 193 ? -17.754 0.465 -19.832 1.00 75.25 193 TRP A CA 1
ATOM 1496 C C . TRP A 1 193 ? -17.161 1.279 -18.685 1.00 75.25 193 TRP A C 1
ATOM 1498 O O . TRP A 1 193 ? -16.025 1.736 -18.745 1.00 75.25 193 TRP A O 1
ATOM 1508 N N . PHE A 1 194 ? -17.951 1.394 -17.621 1.00 72.56 194 PHE A N 1
ATOM 1509 C CA . PHE A 1 194 ? -17.576 2.010 -16.358 1.00 72.56 194 PHE A CA 1
ATOM 1510 C C . PHE A 1 194 ? -18.008 1.078 -15.228 1.00 72.56 194 PHE A C 1
ATOM 1512 O O . PHE A 1 194 ? -19.062 0.435 -15.319 1.00 72.56 194 PHE A O 1
ATOM 1519 N N . ALA A 1 195 ? -17.225 1.030 -14.153 1.00 69.00 195 ALA A N 1
ATOM 1520 C CA . ALA A 1 195 ? -17.609 0.332 -12.935 1.00 69.00 195 ALA A CA 1
ATOM 1521 C C . ALA A 1 195 ? -18.743 1.105 -12.233 1.00 69.00 195 ALA A C 1
ATOM 1523 O O . ALA A 1 195 ? -18.512 2.098 -11.548 1.00 69.00 195 ALA A O 1
ATOM 1524 N N . LEU A 1 196 ? -19.989 0.675 -12.443 1.00 72.75 196 LEU A N 1
ATOM 1525 C CA . LEU A 1 196 ? -21.161 1.191 -11.728 1.00 72.75 196 LEU A CA 1
ATOM 1526 C C . LEU A 1 196 ? -21.417 0.346 -10.478 1.00 72.75 196 LEU A C 1
ATOM 1528 O O . LEU A 1 196 ? -21.121 -0.845 -10.483 1.00 72.75 196 LEU A O 1
ATOM 1532 N N . VAL A 1 197 ? -21.994 0.933 -9.427 1.00 62.56 197 VAL A N 1
ATOM 1533 C CA . VAL A 1 197 ? -22.432 0.198 -8.229 1.00 62.56 197 VAL A CA 1
ATOM 1534 C C . VAL A 1 197 ? -23.949 0.383 -8.050 1.00 62.56 197 VAL A C 1
ATOM 1536 O O . VAL A 1 197 ? -24.391 1.529 -7.946 1.00 62.56 197 VAL A O 1
ATOM 1539 N N . PRO A 1 198 ? -24.755 -0.702 -8.013 1.00 67.31 198 PRO A N 1
ATOM 1540 C CA . PRO A 1 198 ? -24.350 -2.101 -8.185 1.00 67.31 198 PRO A CA 1
ATOM 1541 C C . PRO A 1 198 ? -23.880 -2.393 -9.619 1.00 67.31 198 PRO A C 1
ATOM 1543 O O . PRO A 1 198 ? -24.432 -1.879 -10.591 1.00 67.31 198 PRO A O 1
ATOM 1546 N N . ASN A 1 199 ? -22.844 -3.225 -9.746 1.00 69.69 199 ASN A N 1
ATOM 1547 C CA . ASN A 1 199 ? -22.297 -3.583 -11.050 1.00 69.69 199 ASN A CA 1
ATOM 1548 C C . ASN A 1 199 ? -23.075 -4.763 -11.636 1.00 69.69 199 ASN A C 1
ATOM 1550 O O . ASN A 1 199 ? -22.997 -5.879 -11.127 1.00 69.69 199 ASN A O 1
ATOM 1554 N N . GLU A 1 200 ? -23.798 -4.532 -12.728 1.00 78.56 200 GLU A N 1
ATOM 1555 C CA . GLU A 1 200 ? -24.497 -5.590 -13.473 1.00 78.56 200 GLU A CA 1
ATOM 1556 C C . GLU A 1 200 ? -23.756 -5.998 -14.759 1.00 78.56 200 GLU A C 1
ATOM 1558 O O . GLU A 1 200 ? -24.188 -6.895 -15.479 1.00 78.56 200 GLU A O 1
ATOM 1563 N N . ARG A 1 201 ? -22.627 -5.349 -15.074 1.00 76.44 201 ARG A N 1
ATOM 1564 C CA . ARG A 1 201 ? -21.905 -5.501 -16.348 1.00 76.44 201 ARG A CA 1
ATOM 1565 C C . ARG A 1 201 ? -20.443 -5.904 -16.150 1.00 76.44 201 ARG A C 1
ATOM 1567 O O . ARG A 1 201 ? -19.576 -5.332 -16.810 1.00 76.44 201 ARG A O 1
ATOM 1574 N N . TRP A 1 202 ? -20.159 -6.870 -15.282 1.00 73.94 202 TRP A N 1
ATOM 1575 C CA . TRP A 1 202 ? -18.804 -7.377 -15.005 1.00 73.94 202 TRP A CA 1
ATOM 1576 C C . TRP A 1 202 ? -17.971 -7.640 -16.272 1.00 73.94 202 TRP A C 1
ATOM 1578 O O . TRP A 1 202 ? -18.518 -7.946 -17.335 1.00 73.94 202 TRP A O 1
ATOM 1588 N N . ALA A 1 203 ? -16.649 -7.470 -16.172 1.00 66.81 203 ALA A N 1
ATOM 1589 C CA . ALA A 1 203 ? -15.728 -7.880 -17.231 1.00 66.81 203 ALA A CA 1
ATOM 1590 C C . ALA A 1 203 ? -15.878 -9.389 -17.489 1.00 66.81 203 ALA A C 1
ATOM 1592 O O . ALA A 1 203 ? -16.032 -10.159 -16.541 1.00 66.81 203 ALA A O 1
ATOM 1593 N N . ASP A 1 204 ? -15.869 -9.802 -18.759 1.00 67.38 204 ASP A N 1
ATOM 1594 C CA . ASP A 1 204 ? -15.925 -11.218 -19.127 1.00 67.38 204 ASP A CA 1
ATOM 1595 C C . ASP A 1 204 ? -14.509 -11.810 -19.031 1.00 67.38 204 ASP A C 1
ATOM 1597 O O . ASP A 1 204 ? -13.661 -11.482 -19.865 1.00 67.38 204 ASP A O 1
ATOM 1601 N N . PRO A 1 205 ? -14.224 -12.684 -18.047 1.00 63.97 205 PRO A N 1
ATOM 1602 C CA . PRO A 1 205 ? -12.885 -13.233 -17.859 1.00 63.97 205 PRO A CA 1
ATOM 1603 C C . PRO A 1 205 ? -12.446 -14.152 -19.009 1.00 63.97 205 PRO A C 1
ATOM 1605 O O . PRO A 1 205 ? -11.274 -14.518 -19.079 1.00 63.97 205 PRO A O 1
ATOM 1608 N N . SER A 1 206 ? -13.357 -14.543 -19.910 1.00 65.75 206 SER A N 1
ATOM 1609 C CA . SER A 1 206 ? -13.036 -15.347 -21.093 1.00 65.75 206 SER A CA 1
ATOM 1610 C C . SER A 1 206 ? -12.526 -14.519 -22.279 1.00 65.75 206 SER A C 1
ATOM 1612 O O . SER A 1 206 ? -11.960 -15.076 -23.223 1.00 65.75 206 SER A O 1
ATOM 1614 N N . VAL A 1 207 ? -12.668 -13.191 -22.231 1.00 66.88 207 VAL A N 1
ATOM 1615 C CA . VAL A 1 207 ? -12.221 -12.277 -23.286 1.00 66.88 207 VAL A CA 1
ATOM 1616 C C . VAL A 1 207 ? -10.868 -11.685 -22.890 1.00 66.88 207 VAL A C 1
ATOM 1618 O O . VAL A 1 207 ? -10.780 -10.665 -22.214 1.00 66.88 207 VAL A O 1
ATOM 1621 N N . SER A 1 208 ? -9.781 -12.338 -23.311 1.00 58.03 208 SER A N 1
ATOM 1622 C CA . SER A 1 208 ? -8.426 -11.810 -23.118 1.00 58.03 208 SER A CA 1
ATOM 1623 C C . SER A 1 208 ? -8.154 -10.677 -24.109 1.00 58.03 208 SER A C 1
ATOM 1625 O O . SER A 1 208 ? -7.964 -10.901 -25.306 1.00 58.03 208 SER A O 1
ATOM 1627 N N . LEU A 1 209 ? -8.142 -9.447 -23.605 1.00 60.47 209 LEU A N 1
ATOM 1628 C CA . LEU A 1 209 ? -7.766 -8.252 -24.353 1.00 60.47 209 LEU A CA 1
ATOM 1629 C C . LEU A 1 209 ? -6.310 -7.926 -24.033 1.00 60.47 209 LEU A C 1
ATOM 1631 O O . LEU A 1 209 ? -6.016 -7.028 -23.252 1.00 60.47 209 LEU A O 1
ATOM 1635 N N . SER A 1 210 ? -5.373 -8.67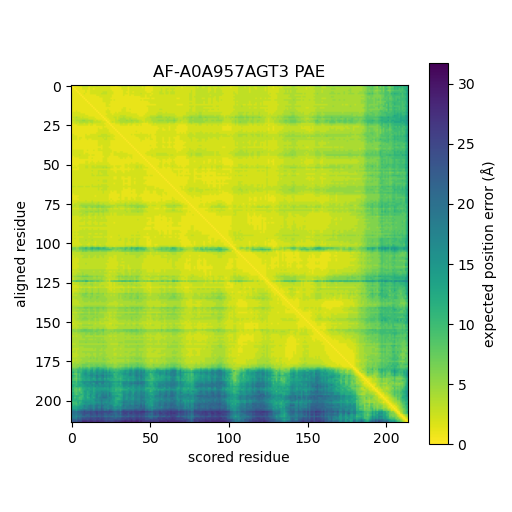9 -24.606 1.00 56.44 210 SER A N 1
ATOM 1636 C CA . SER A 1 210 ? -3.981 -8.231 -24.624 1.00 56.44 210 SER A CA 1
ATOM 1637 C C . SER A 1 210 ? -3.855 -7.144 -25.691 1.00 56.44 210 SER A C 1
ATOM 1639 O O . SER A 1 210 ? -4.029 -7.460 -26.875 1.00 56.44 210 SER A O 1
ATOM 1641 N N . PRO A 1 211 ? -3.573 -5.875 -25.338 1.00 51.66 211 PRO A N 1
ATOM 1642 C CA . PRO A 1 211 ? -3.195 -4.904 -26.350 1.00 51.66 211 PRO A CA 1
ATOM 1643 C C . PRO A 1 211 ? -1.996 -5.474 -27.111 1.00 51.66 211 PRO A C 1
ATOM 1645 O O . PRO A 1 211 ? -1.020 -5.932 -26.512 1.00 51.66 211 PRO A O 1
ATOM 1648 N N . LYS A 1 212 ? -2.093 -5.519 -28.442 1.00 51.34 212 LYS A N 1
ATOM 1649 C CA . LYS A 1 212 ? -0.944 -5.885 -29.267 1.00 51.34 212 LYS A CA 1
ATOM 1650 C C . LYS A 1 212 ? 0.062 -4.750 -29.135 1.00 51.34 212 LYS A C 1
ATOM 1652 O O . LYS A 1 212 ? -0.150 -3.692 -29.716 1.00 51.34 212 LYS A O 1
ATOM 1657 N N . LEU A 1 213 ? 1.112 -4.978 -28.353 1.00 46.25 213 LEU A N 1
ATOM 1658 C CA . LEU A 1 213 ? 2.317 -4.159 -28.394 1.00 46.25 213 LEU A CA 1
ATOM 1659 C C . LEU A 1 213 ? 2.852 -4.269 -29.830 1.00 46.25 213 LEU A C 1
ATOM 1661 O O . LEU A 1 213 ? 3.184 -5.379 -30.257 1.00 46.25 213 LEU A O 1
ATOM 1665 N N . GLN A 1 214 ? 2.795 -3.181 -30.604 1.00 44.12 214 GLN A N 1
ATOM 1666 C CA . GLN A 1 214 ? 3.447 -3.122 -31.918 1.00 44.12 214 GLN A CA 1
ATOM 1667 C C . GLN A 1 214 ? 4.964 -3.058 -31.757 1.00 44.12 214 GLN A C 1
ATOM 1669 O O . GLN A 1 214 ? 5.430 -2.458 -30.762 1.00 44.12 214 GLN A O 1
#

Radius of gyration: 19.31 Å; Cα contacts (8 Å, |Δi|>4): 301; chains: 1; bounding box: 49×34×52 Å

Secondary structure (DSSP, 8-state):
---TTBB-HHHHHHHHHHTTTS--S-EE--BSSHHHHHHHHTT-SSPEEESSS--SHHHHHHHHHS---SEEEE-TTTTTSHHHHHHHHHHHHHHT-EEEE--SS--HHHHHHHHHHHHH-TTB-SPPP-GGGG-S--SBTTSSPPEETTEEPPP-SSTTS--B-HHHHHHHHHHHHHH-S--TT-BTTBTT----SS--S---TT--------

pLDDT: mean 91.59, std 11.62, range [44.12, 98.62]